Protein 6BE0 (pdb70)

Secondary structure (DSSP, 8-state):
---HHHHHHHHHHHHHHHHSSGGGG---HHHHHHHHHHHHHHHHHH-TT--EEEESSHHHHHHHHHHHHHTT--EEEEEEE--SSS--EEEEEEEEETTEEEEEEEESS--TTTHHHHHHHHHHHHHHT--TTEEEEEEE-----SSS-HHHHHHHHHHHHHHTTGGGHHHHHHHHTT-SSTTSSSB-HHHHTTTS-GGGGTT-S-HHHHHHHHHH-GGGGG-B-STT--BHHHHHHTTEEESSS-EEE-HHHHHHHHHHHHHH--

Structure (mmCIF, N/CA/C/O backbone):
data_6BE0
#
_entry.id   6BE0
#
_cell.length_a   62.931
_cell.length_b   62.931
_cell.length_c   187.566
_cell.angle_alpha   90.00
_cell.angle_beta   90.00
_cell.angle_gamma   120.00
#
_symmetry.space_group_name_H-M   'P 31 2 1'
#
loop_
_entity.id
_entity.type
_entity.pdbx_description
1 polymer AvrA
2 non-polymer 'INOSITOL HEXAKISPHOSPHATE'
3 non-polymer 'COENZYME A'
4 water water
#
loop_
_atom_site.group_PDB
_atom_site.id
_atom_site.type_symbol
_atom_site.label_atom_id
_atom_site.label_alt_id
_atom_site.label_comp_id
_atom_site.label_asym_id
_atom_site.label_entity_id
_atom_site.label_seq_id
_atom_site.pdbx_PDB_ins_code
_atom_site.Cartn_x
_atom_site.Cartn_y
_atom_site.Cartn_z
_atom_site.occupancy
_atom_site.B_iso_or_equiv
_atom_site.auth_seq_id
_atom_site.auth_comp_id
_atom_site.auth_asym_id
_atom_site.auth_atom_id
_atom_site.pdbx_PDB_model_num
ATOM 1 N N . GLU A 1 37 ? -4.967 8.060 -15.544 1.00 73.86 22 GLU A N 1
ATOM 2 C CA . GLU A 1 37 ? -4.567 6.792 -16.139 1.00 64.92 22 GLU A CA 1
ATOM 3 C C . GLU A 1 37 ? -5.730 6.176 -16.916 1.00 61.58 22 GLU A C 1
ATOM 4 O O . GLU A 1 37 ? -5.926 4.960 -16.896 1.00 68.08 22 GLU A O 1
ATOM 16 N N . LEU A 1 38 ? -6.502 7.017 -17.600 1.00 49.57 23 LEU A N 1
ATOM 17 C CA . LEU A 1 38 ? -7.632 6.533 -18.387 1.00 55.87 23 LEU A CA 1
ATOM 18 C C . LEU A 1 38 ? -7.151 5.612 -19.499 1.00 54.25 23 LEU A C 1
ATOM 19 O O . LEU A 1 38 ? -6.450 6.044 -20.414 1.00 59.46 23 LEU A O 1
ATOM 35 N N . ASN A 1 39 ? -7.530 4.340 -19.415 1.00 39.04 24 ASN A N 1
ATOM 36 C CA . ASN A 1 39 ? -7.196 3.378 -20.458 1.00 51.08 24 ASN A CA 1
ATOM 37 C C . ASN A 1 39 ? -8.165 3.526 -21.627 1.00 55.12 24 ASN A C 1
ATOM 38 O O . ASN A 1 39 ? -9.240 2.924 -21.640 1.00 42.79 24 ASN A O 1
ATOM 49 N N . THR A 1 40 ? -7.771 4.338 -22.603 1.00 55.71 25 THR A N 1
ATOM 50 C CA . THR A 1 40 ? -8.637 4.682 -23.726 1.00 54.43 25 THR A CA 1
ATOM 51 C C . THR A 1 40 ? -8.979 3.461 -24.573 1.00 58.65 25 THR A C 1
ATOM 52 O O . THR A 1 40 ? -10.103 3.331 -25.061 1.00 54.69 25 THR A O 1
ATOM 63 N N . GLU A 1 41 ? -8.003 2.576 -24.750 1.00 64.19 26 GLU A N 1
ATOM 64 C CA . GLU A 1 41 ? -8.212 1.349 -25.508 1.00 65.09 26 GLU A CA 1
ATOM 65 C C . GLU A 1 41 ? -9.352 0.534 -24.909 1.00 67.59 26 GLU A C 1
ATOM 66 O O . GLU A 1 41 ? -10.268 0.116 -25.617 1.00 62.97 26 GLU A O 1
ATOM 78 N N . ALA A 1 42 ? -9.290 0.323 -23.599 1.00 62.53 27 ALA A N 1
ATOM 79 C CA . ALA A 1 42 ? -10.297 -0.462 -22.897 1.00 39.75 27 ALA A CA 1
ATOM 80 C C . ALA A 1 42 ? -11.665 0.214 -22.943 1.00 46.13 27 ALA A C 1
ATOM 81 O O . ALA A 1 42 ? -12.686 -0.451 -23.121 1.00 42.39 27 ALA A O 1
ATOM 88 N N . LEU A 1 43 ? -11.685 1.533 -22.782 1.00 36.51 28 LEU A N 1
ATOM 89 C CA . LEU A 1 43 ? -12.940 2.277 -22.790 1.00 34.19 28 LEU A CA 1
ATOM 90 C C . LEU A 1 43 ? -13.614 2.197 -24.153 1.00 36.51 28 LEU A C 1
ATOM 91 O O . LEU A 1 43 ? -14.837 2.126 -24.245 1.00 46.21 28 LEU A O 1
ATOM 107 N N . THR A 1 44 ? -12.811 2.212 -25.212 1.00 39.07 29 THR A N 1
ATOM 108 C CA . THR A 1 44 ? -13.346 2.161 -26.568 1.00 41.54 29 THR A CA 1
ATOM 109 C C . THR A 1 44 ? -14.059 0.834 -26.804 1.00 41.05 29 THR A C 1
ATOM 110 O O . THR A 1 44 ? -15.146 0.797 -27.385 1.00 40.27 29 THR A O 1
ATOM 121 N N . ARG A 1 45 ? -13.440 -0.252 -26.351 1.00 35.88 30 ARG A N 1
ATOM 122 C CA . ARG A 1 45 ? -14.054 -1.572 -26.439 1.00 36.86 30 ARG A CA 1
ATOM 123 C C . ARG A 1 45 ? -15.362 -1.603 -25.653 1.00 34.90 30 ARG A C 1
ATOM 124 O O . ARG A 1 45 ? -16.348 -2.195 -26.092 1.00 38.66 30 ARG A O 1
ATOM 145 N N . ILE A 1 46 ? -15.363 -0.952 -24.492 1.00 33.52 31 ILE A N 1
ATOM 146 C CA . ILE A 1 46 ? -16.543 -0.903 -23.633 1.00 35.55 31 ILE A CA 1
ATOM 147 C C . ILE A 1 46 ? -17.712 -0.218 -24.339 1.00 30.23 31 ILE A C 1
ATOM 148 O O . ILE A 1 46 ? -18.835 -0.724 -24.325 1.00 30.79 31 ILE A O 1
ATOM 164 N N . VAL A 1 47 ? -17.445 0.931 -24.953 1.00 31.68 32 VAL A N 1
ATOM 165 C CA . VAL A 1 47 ? -18.484 1.691 -25.643 1.00 37.19 32 VAL A CA 1
ATOM 166 C C . VAL A 1 47 ? -19.191 0.830 -26.687 1.00 34.24 32 VAL A C 1
ATOM 167 O O . VAL A 1 47 ? -20.415 0.878 -26.814 1.00 30.87 32 VAL A O 1
ATOM 180 N N . GLU A 1 48 ? -18.419 0.042 -27.428 1.00 37.71 33 GLU A N 1
ATOM 181 C CA . GLU A 1 48 ? -18.986 -0.815 -28.462 1.00 39.55 33 GLU A CA 1
ATOM 182 C C . GLU A 1 48 ? -19.903 -1.867 -27.846 1.00 34.05 33 GLU A C 1
ATOM 183 O O . GLU A 1 48 ? -20.967 -2.164 -28.392 1.00 39.15 33 GLU A O 1
ATOM 195 N N . ARG A 1 49 ? -19.494 -2.428 -26.712 1.00 47.40 34 ARG A N 1
ATOM 196 C CA . ARG A 1 49 ? -20.307 -3.428 -26.027 1.00 44.46 34 ARG A CA 1
ATOM 197 C C . ARG A 1 49 ? -21.632 -2.829 -25.568 1.00 42.13 34 ARG A C 1
ATOM 198 O O . ARG A 1 49 ? -22.674 -3.473 -25.671 1.00 42.81 34 ARG A O 1
ATOM 219 N N . LEU A 1 50 ? -21.589 -1.598 -25.067 1.00 31.95 35 LEU A N 1
ATOM 220 C CA . LEU A 1 50 ? -22.795 -0.919 -24.597 1.00 32.30 35 LEU A CA 1
ATOM 221 C C . LEU A 1 50 ? -23.810 -0.756 -25.721 1.00 30.67 35 LEU A C 1
ATOM 222 O O . LEU A 1 50 ? -24.999 -1.011 -25.538 1.00 33.37 35 LEU A O 1
ATOM 238 N N . GLU A 1 51 ? -23.333 -0.326 -26.883 1.00 43.07 36 GLU A N 1
ATOM 239 C CA . GLU A 1 51 ? -24.200 -0.126 -28.036 1.00 43.40 36 GLU A CA 1
ATOM 240 C C . GLU A 1 51 ? -24.728 -1.460 -28.548 1.00 44.58 36 GLU A C 1
ATOM 241 O O . GLU A 1 51 ? -25.902 -1.582 -28.892 1.00 44.52 36 GLU A O 1
ATOM 253 N N . SER A 1 52 ? -23.852 -2.458 -28.590 1.00 43.60 37 SER A N 1
ATOM 254 C CA . SER A 1 52 ? -24.232 -3.800 -29.017 1.00 47.17 37 SER A CA 1
ATOM 255 C C . SER A 1 52 ? -25.308 -4.381 -28.106 1.00 47.88 37 SER A C 1
ATOM 256 O O . SER A 1 52 ? -26.284 -4.970 -28.575 1.00 45.88 37 SER A O 1
ATOM 264 N N . GLU A 1 53 ? -25.120 -4.206 -26.803 1.00 48.37 38 GLU A N 1
ATOM 265 C CA . GLU A 1 53 ? -26.031 -4.757 -25.808 1.00 47.41 38 GLU A CA 1
ATOM 266 C C . GLU A 1 53 ? -27.415 -4.113 -25.882 1.00 46.05 38 GLU A C 1
ATOM 267 O O . GLU A 1 53 ? -28.409 -4.716 -25.477 1.00 48.11 38 GLU A O 1
ATOM 279 N N . ILE A 1 54 ? -27.474 -2.892 -26.402 1.00 42.22 39 ILE A N 1
ATOM 280 C CA . ILE A 1 54 ? -28.749 -2.217 -26.622 1.00 43.24 39 ILE A CA 1
ATOM 281 C C . ILE A 1 54 ? -29.480 -2.840 -27.808 1.00 45.00 39 ILE A C 1
ATOM 282 O O . ILE A 1 54 ? -30.694 -3.032 -27.768 1.00 47.27 39 ILE A O 1
ATOM 298 N N . ILE A 1 55 ? -28.733 -3.163 -28.859 1.00 46.18 40 ILE A N 1
ATOM 299 C CA . ILE A 1 55 ? -29.324 -3.666 -30.095 1.00 48.40 40 ILE A CA 1
ATOM 300 C C . ILE A 1 55 ? -29.848 -5.094 -29.944 1.00 50.51 40 ILE A C 1
ATOM 301 O O . ILE A 1 55 ? -30.907 -5.422 -30.484 1.00 50.49 40 ILE A O 1
ATOM 317 N N . ASP A 1 56 ? -29.116 -5.940 -29.222 1.00 50.16 41 ASP A N 1
ATOM 318 C CA . ASP A 1 56 ? -29.528 -7.334 -29.051 1.00 52.31 41 ASP A CA 1
ATOM 319 C C . ASP A 1 56 ? -30.470 -7.506 -27.856 1.00 52.68 41 ASP A C 1
ATOM 320 O O . ASP A 1 56 ? -31.026 -8.584 -27.644 1.00 54.38 41 ASP A O 1
ATOM 329 N N . GLY A 1 57 ? -30.640 -6.441 -27.076 1.00 48.73 42 GLY A N 1
ATOM 330 C CA . GLY A 1 57 ? -31.604 -6.433 -25.988 1.00 49.19 42 GLY A CA 1
ATOM 331 C C . GLY A 1 57 ? -31.100 -7.010 -24.677 1.00 49.50 42 GLY A C 1
ATOM 332 O O . GLY A 1 57 ? -31.860 -7.111 -23.713 1.00 50.21 42 GLY A O 1
ATOM 336 N N . SER A 1 58 ? -29.826 -7.385 -24.629 1.00 48.24 43 SER A N 1
ATOM 337 C CA . SER A 1 58 ? -29.253 -7.982 -23.424 1.00 47.23 43 SER A CA 1
ATOM 338 C C . SER A 1 58 ? -28.930 -6.934 -22.362 1.00 45.80 43 SER A C 1
ATOM 339 O O . SER A 1 58 ? -28.547 -7.276 -21.242 1.00 48.37 43 SER A O 1
ATOM 347 N N . TRP A 1 59 ? -29.081 -5.661 -22.716 1.00 42.00 44 TRP A N 1
ATOM 348 C CA . TRP A 1 59 ? -28.765 -4.566 -21.802 1.00 39.95 44 TRP A CA 1
ATOM 349 C C . TRP A 1 59 ? -29.564 -4.646 -20.508 1.00 42.03 44 TRP A C 1
ATOM 350 O O . TRP A 1 59 ? -29.087 -4.245 -19.446 1.00 40.23 44 TRP A O 1
ATOM 371 N N . ILE A 1 60 ? -30.780 -5.170 -20.604 1.00 51.43 45 ILE A N 1
ATOM 372 C CA . ILE A 1 60 ? -31.714 -5.119 -19.489 1.00 54.07 45 ILE A CA 1
ATOM 373 C C . ILE A 1 60 ? -31.284 -5.987 -18.304 1.00 54.87 45 ILE A C 1
ATOM 374 O O . ILE A 1 60 ? -31.586 -5.652 -17.157 1.00 62.54 45 ILE A O 1
ATOM 390 N N . HIS A 1 61 ? -30.578 -7.085 -18.572 1.00 50.58 46 HIS A N 1
ATOM 391 C CA . HIS A 1 61 ? -30.111 -7.972 -17.503 1.00 51.76 46 HIS A CA 1
ATOM 392 C C . HIS A 1 61 ? -28.585 -7.952 -17.361 1.00 50.23 46 HIS A C 1
ATOM 393 O O . HIS A 1 61 ? -27.983 -8.920 -16.897 1.00 52.13 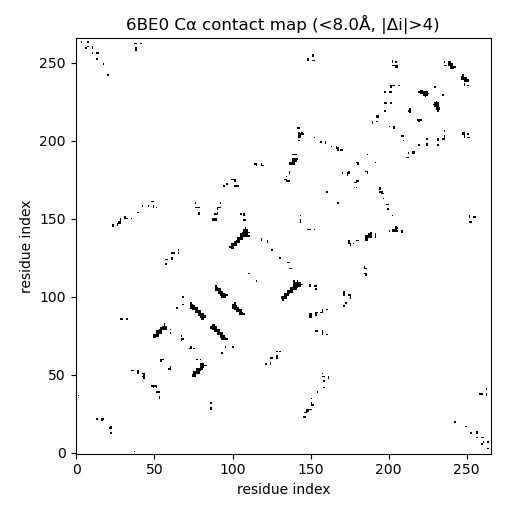46 HIS A O 1
ATOM 407 N N . ILE A 1 62 ? -27.973 -6.839 -17.756 1.00 44.26 47 ILE A N 1
ATOM 408 C CA . ILE A 1 62 ? -26.557 -6.586 -17.492 1.00 42.68 47 ILE A CA 1
ATOM 409 C C . ILE A 1 62 ? -26.426 -5.453 -16.476 1.00 40.93 47 ILE A C 1
ATOM 410 O O . ILE A 1 62 ? -27.164 -4.468 -16.538 1.00 39.75 47 ILE A O 1
ATOM 426 N N . SER A 1 63 ? -25.485 -5.598 -15.546 1.00 43.08 48 SER A N 1
ATOM 427 C CA . SER A 1 63 ? -25.207 -4.560 -14.559 1.00 41.86 48 SER A CA 1
ATOM 428 C C . SER A 1 63 ? -24.011 -3.718 -14.991 1.00 40.56 48 SER A C 1
ATOM 429 O O . SER A 1 63 ? -22.940 -4.252 -15.284 1.00 40.92 48 SER A O 1
ATOM 437 N N . TYR A 1 64 ? -24.205 -2.403 -15.026 1.00 43.21 49 TYR A N 1
ATOM 438 C CA . TYR A 1 64 ? -23.169 -1.466 -15.452 1.00 42.88 49 TYR A CA 1
ATOM 439 C C . TYR A 1 64 ? -22.594 -0.666 -14.284 1.00 40.94 49 TYR A C 1
ATOM 440 O O . TYR A 1 64 ? -21.739 0.197 -14.484 1.00 40.07 49 TYR A O 1
ATOM 458 N N . GLU A 1 65 ? -23.063 -0.956 -13.073 1.00 38.32 50 GLU A N 1
ATOM 459 C CA . GLU A 1 65 ? -22.681 -0.193 -11.885 1.00 37.71 50 GLU A CA 1
ATOM 460 C C . GLU A 1 65 ? -21.172 -0.148 -11.680 1.00 37.54 50 GLU A C 1
ATOM 461 O O . GLU A 1 65 ? -20.602 0.917 -11.449 1.00 36.93 50 GLU A O 1
ATOM 473 N N . GLU A 1 66 ? -20.535 -1.311 -11.758 1.00 38.47 51 GLU A N 1
ATOM 474 C CA . GLU A 1 66 ? -19.103 -1.424 -11.510 1.00 39.58 51 GLU A CA 1
ATOM 475 C C . GLU A 1 66 ? -18.302 -0.555 -12.474 1.00 39.13 51 GLU A C 1
ATOM 476 O O . GLU A 1 66 ? -17.339 0.098 -12.076 1.00 39.65 51 GLU A O 1
ATOM 488 N N . THR A 1 67 ? -18.705 -0.542 -13.740 1.00 35.40 52 THR A N 1
ATOM 489 C CA . THR A 1 67 ? -17.999 0.241 -14.747 1.00 35.43 52 THR A CA 1
ATOM 490 C C . THR A 1 67 ? -18.235 1.732 -14.516 1.00 34.21 52 THR A C 1
ATOM 491 O O . THR A 1 67 ? -17.304 2.532 -14.607 1.00 34.16 52 THR A O 1
ATOM 502 N N . ASP A 1 68 ? -19.477 2.100 -14.213 1.00 32.17 53 ASP A N 1
ATOM 503 C CA . ASP A 1 68 ? -19.799 3.486 -13.884 1.00 31.36 53 ASP A CA 1
ATOM 504 C C . ASP A 1 68 ? -18.925 3.979 -12.737 1.00 32.92 53 ASP A C 1
ATOM 505 O O . ASP A 1 68 ? -18.370 5.074 -12.800 1.00 32.31 53 ASP A O 1
ATOM 514 N N . LEU A 1 69 ? -18.801 3.161 -11.694 1.00 30.04 54 LEU A N 1
ATOM 515 C CA . LEU A 1 69 ? -17.972 3.509 -10.545 1.00 30.91 54 LEU A CA 1
ATOM 516 C C . LEU A 1 69 ? -16.535 3.781 -10.976 1.00 31.57 54 LEU A C 1
ATOM 517 O O . LEU A 1 69 ? -15.937 4.778 -10.573 1.00 32.15 54 LEU A O 1
ATOM 533 N N . GLU A 1 70 ? -15.989 2.891 -11.798 1.00 40.92 55 GLU A N 1
ATOM 534 C CA . GLU A 1 70 ? -14.611 3.019 -12.261 1.00 43.73 55 GLU A CA 1
ATOM 535 C C . GLU A 1 70 ? -14.410 4.276 -13.103 1.00 45.16 55 GLU A C 1
ATOM 536 O O . GLU A 1 70 ? -13.381 4.944 -12.999 1.00 44.40 55 GLU A O 1
ATOM 548 N N . MET A 1 71 ? -15.398 4.594 -13.934 1.00 40.16 56 MET A N 1
ATOM 549 C CA . MET A 1 71 ? -15.303 5.730 -14.844 1.00 36.88 56 MET A CA 1
ATOM 550 C C . MET A 1 71 ? -15.607 7.061 -14.162 1.00 36.12 56 MET A C 1
ATOM 551 O O . MET A 1 71 ? -15.283 8.123 -14.695 1.00 38.12 56 MET A O 1
ATOM 565 N N . MET A 1 72 ? -16.224 7.003 -12.986 1.00 32.99 57 MET A N 1
ATOM 566 C CA . MET A 1 72 ? -16.810 8.194 -12.373 1.00 32.43 57 MET A CA 1
ATOM 567 C C . MET A 1 72 ? -15.810 9.330 -12.130 1.00 32.46 57 MET A C 1
ATOM 568 O O . MET A 1 72 ? -16.133 10.488 -12.387 1.00 32.38 57 MET A O 1
ATOM 582 N N . PRO A 1 73 ? -14.601 9.014 -11.628 1.00 30.96 58 PRO A N 1
ATOM 583 C CA . PRO A 1 73 ? -13.621 10.090 -11.428 1.00 31.16 58 PRO A CA 1
ATOM 584 C C . PRO A 1 73 ? -13.365 10.898 -12.697 1.00 31.54 58 PRO A C 1
ATOM 585 O O . PRO A 1 73 ? -13.263 12.124 -12.638 1.00 31.53 58 PRO A O 1
ATOM 596 N N . PHE A 1 74 ? -13.270 10.209 -13.830 1.00 32.02 59 PHE A N 1
ATOM 597 C CA . PHE A 1 74 ? -13.062 10.869 -15.112 1.00 32.58 59 PHE A CA 1
ATOM 598 C C . PHE A 1 74 ? -14.315 11.620 -15.545 1.00 32.32 59 PHE A C 1
ATOM 599 O O . PHE A 1 74 ? -14.236 12.723 -16.084 1.00 32.62 59 PHE A O 1
ATOM 616 N N . LEU A 1 75 ? -15.472 11.013 -15.308 1.00 32.00 60 LEU A N 1
ATOM 617 C CA . LEU A 1 75 ? -16.744 11.615 -15.688 1.00 32.22 60 LEU A CA 1
ATOM 618 C C . LEU A 1 75 ? -17.009 12.884 -14.886 1.00 31.57 60 LEU A C 1
ATOM 619 O O . LEU A 1 75 ? -17.558 13.857 -15.403 1.00 31.88 60 LEU A O 1
ATOM 635 N N . VAL A 1 76 ? -16.610 12.870 -13.620 1.00 33.43 61 VAL A N 1
ATOM 636 C CA . VAL A 1 76 ? -16.767 14.033 -12.759 1.00 33.80 61 VAL A CA 1
ATOM 637 C C . VAL A 1 76 ? -15.790 15.133 -13.172 1.00 35.22 61 VAL A C 1
ATOM 638 O O . VAL A 1 76 ? -16.157 16.307 -13.233 1.00 35.71 61 VAL A O 1
ATOM 651 N N . ALA A 1 77 ? -14.549 14.748 -13.455 1.00 31.58 62 ALA A N 1
ATOM 652 C CA . ALA A 1 77 ? -13.546 15.693 -13.935 1.00 32.18 62 ALA A CA 1
ATOM 653 C C . ALA A 1 77 ? -14.004 16.336 -15.243 1.00 32.70 62 ALA A C 1
ATOM 654 O O . ALA A 1 77 ? -13.798 17.527 -15.472 1.00 33.13 62 ALA A O 1
ATOM 661 N N . GLN A 1 78 ? -14.629 15.531 -16.093 1.00 33.73 63 GLN A N 1
ATOM 662 C CA . GLN A 1 78 ? -15.157 16.007 -17.365 1.00 34.42 63 GLN A CA 1
ATOM 663 C C . GLN A 1 78 ? -16.266 17.033 -17.154 1.00 34.40 63 GLN A C 1
ATOM 664 O O . GLN A 1 78 ? -16.300 18.072 -17.813 1.00 35.69 63 GLN A O 1
ATOM 678 N N . ALA A 1 79 ? -17.174 16.732 -16.233 1.00 33.71 64 ALA A N 1
ATOM 679 C CA . ALA A 1 79 ? -18.310 17.603 -15.961 1.00 33.83 64 ALA A CA 1
ATOM 680 C C . ALA A 1 79 ? -17.856 18.955 -15.420 1.00 34.03 64 ALA A C 1
ATOM 681 O O . ALA A 1 79 ? -18.420 19.994 -15.765 1.00 34.67 64 ALA A O 1
ATOM 688 N N . ASN A 1 80 ? -16.833 18.937 -14.572 1.00 33.70 65 ASN A N 1
ATOM 689 C CA . ASN A 1 80 ? -16.326 20.161 -13.965 1.00 37.41 65 ASN A CA 1
ATOM 690 C C . ASN A 1 80 ? -15.655 21.070 -14.987 1.00 38.38 65 ASN A C 1
ATOM 691 O O . ASN A 1 80 ? -15.785 22.293 -14.920 1.00 38.03 65 ASN A O 1
ATOM 702 N N . LYS A 1 81 ? -14.933 20.474 -15.930 1.00 45.29 66 LYS A N 1
ATOM 703 C CA . LYS A 1 81 ? -14.288 21.246 -16.985 1.00 45.42 66 LYS A CA 1
ATOM 704 C C . LYS A 1 81 ? -15.351 21.907 -17.855 1.00 44.83 66 LYS A C 1
ATOM 705 O O . LYS A 1 81 ? -15.236 23.079 -18.214 1.00 45.66 66 LYS A O 1
ATOM 724 N N . LYS A 1 82 ? -16.394 21.151 -18.182 1.00 36.35 67 LYS A N 1
ATOM 725 C CA . LYS A 1 82 ? -17.504 21.675 -18.969 1.00 37.16 67 LYS A CA 1
ATOM 726 C C . LYS A 1 82 ? -18.247 22.784 -18.222 1.00 37.34 67 LYS A C 1
ATOM 727 O O . LYS A 1 82 ? -18.642 23.783 -18.824 1.00 38.39 67 LYS A O 1
ATOM 746 N N . TYR A 1 83 ? -18.433 22.604 -16.915 1.00 42.63 68 TYR A N 1
ATOM 747 C CA . TYR A 1 83 ? -19.129 23.590 -16.085 1.00 41.79 68 TYR A CA 1
ATOM 748 C C . TYR A 1 83 ? -18.316 23.965 -14.847 1.00 41.33 68 TYR A C 1
ATOM 749 O O . TYR A 1 83 ? -18.423 23.309 -13.812 1.00 47.25 68 TYR A O 1
ATOM 767 N N . PRO A 1 84 ? -17.496 25.025 -14.953 1.00 41.73 69 PRO A N 1
ATOM 768 C CA . PRO A 1 84 ? -16.633 25.478 -13.854 1.00 42.54 69 PRO A CA 1
ATOM 769 C C . PRO A 1 84 ? -17.371 25.853 -12.564 1.00 40.30 69 PRO A C 1
ATOM 770 O O . PRO A 1 84 ? -16.761 25.806 -11.495 1.00 42.99 69 PRO A O 1
ATOM 781 N N . GLU A 1 85 ? -18.646 26.219 -12.660 1.00 43.13 70 GLU A N 1
ATOM 782 C CA . GLU A 1 85 ? -19.414 26.627 -11.483 1.00 43.37 70 GLU A CA 1
ATOM 783 C C . GLU A 1 85 ? -20.131 25.446 -10.827 1.00 42.63 70 GLU A C 1
ATOM 784 O O . GLU A 1 85 ? -20.767 25.598 -9.783 1.00 43.24 70 GLU A O 1
ATOM 796 N N . LEU A 1 86 ? -20.017 24.274 -11.442 1.00 34.98 71 LEU A N 1
ATOM 797 C CA . LEU A 1 86 ? -20.711 23.077 -10.977 1.00 34.22 71 LEU A CA 1
ATOM 798 C C . LEU A 1 86 ? -20.262 22.646 -9.582 1.00 33.64 71 LEU A C 1
ATOM 799 O O . LEU A 1 86 ? -21.091 22.308 -8.737 1.00 33.54 71 LEU A O 1
ATOM 815 N N . ASN A 1 87 ? -18.951 22.656 -9.353 1.00 37.78 72 ASN A N 1
ATOM 816 C CA . ASN A 1 87 ? -18.375 22.217 -8.084 1.00 33.35 72 ASN A CA 1
ATOM 817 C C . ASN A 1 87 ? -18.843 20.819 -7.691 1.00 34.28 72 ASN A C 1
ATOM 818 O O . ASN A 1 87 ? -19.495 20.638 -6.659 1.00 32.59 72 ASN A O 1
ATOM 829 N N . LEU A 1 88 ? -18.505 19.834 -8.517 1.00 31.81 73 LEU A N 1
ATOM 830 C CA . LEU A 1 88 ? -18.890 18.454 -8.255 1.00 31.19 73 LEU A CA 1
ATOM 831 C C . LEU A 1 88 ? -17.746 17.673 -7.620 1.00 30.90 73 LEU A C 1
ATOM 832 O O . LEU A 1 88 ? -16.601 17.753 -8.067 1.00 31.03 73 LEU A O 1
ATOM 848 N N . LYS A 1 89 ? -18.073 16.927 -6.569 1.00 37.24 74 LYS A N 1
ATOM 849 C CA . LYS A 1 89 ? -17.119 16.056 -5.894 1.00 37.14 74 LYS A CA 1
ATOM 850 C C . LYS A 1 89 ? -17.645 14.627 -5.862 1.00 39.14 74 LYS A C 1
ATOM 851 O O . LYS A 1 89 ? -18.833 14.401 -5.633 1.00 37.02 74 LYS A O 1
ATOM 870 N N . PHE A 1 90 ? -16.759 13.668 -6.102 1.00 32.56 75 PHE A N 1
ATOM 871 C CA . PHE A 1 90 ? -17.107 12.259 -5.985 1.00 32.32 75 PHE A CA 1
ATOM 872 C C . PHE A 1 90 ? -16.590 11.713 -4.663 1.00 32.58 75 PHE A C 1
ATOM 873 O O . PHE A 1 90 ? -15.387 11.734 -4.400 1.00 34.30 75 PHE A O 1
ATOM 890 N N . VAL A 1 91 ? -17.512 11.241 -3.832 1.00 30.00 76 VAL A N 1
ATOM 891 C CA . VAL A 1 91 ? -17.172 10.673 -2.533 1.00 30.40 76 VAL A CA 1
ATOM 892 C C . VAL A 1 91 ? -17.627 9.220 -2.494 1.00 30.29 76 VAL A C 1
ATOM 893 O O . VAL A 1 91 ? -18.617 8.855 -3.127 1.00 29.93 76 VAL A O 1
ATOM 906 N N . MET A 1 92 ? -16.900 8.397 -1.748 1.00 41.45 77 MET A N 1
ATOM 907 C CA . MET A 1 92 ? -17.057 6.953 -1.828 1.00 41.53 77 MET A CA 1
ATOM 908 C C . MET A 1 92 ? -17.680 6.366 -0.566 1.00 41.91 77 MET A C 1
ATOM 909 O O . MET A 1 92 ? -17.674 5.151 -0.368 1.00 42.24 77 MET A O 1
ATOM 923 N N . SER A 1 93 ? -18.222 7.234 0.282 1.00 31.34 78 SER A N 1
ATOM 924 C CA . SER A 1 93 ? -18.950 6.794 1.468 1.00 31.81 78 SER A CA 1
ATOM 925 C C . SER A 1 93 ? -19.730 7.950 2.080 1.00 31.93 78 SER A C 1
ATOM 926 O O . SER A 1 93 ? -19.469 9.116 1.783 1.00 31.79 78 SER A O 1
ATOM 934 N N . VAL A 1 94 ? -20.689 7.609 2.934 1.00 32.32 79 VAL A N 1
ATOM 935 C CA . VAL A 1 94 ? -21.474 8.601 3.659 1.00 32.73 79 VAL A CA 1
ATOM 936 C C . VAL A 1 94 ? -20.577 9.448 4.554 1.00 33.47 79 VAL A C 1
ATOM 937 O O . VAL A 1 94 ? -20.788 10.650 4.701 1.00 33.68 79 VAL A O 1
ATOM 950 N N . HIS A 1 95 ? -19.579 8.811 5.156 1.00 41.05 80 HIS A N 1
ATOM 951 C CA . HIS A 1 95 ? -18.653 9.513 6.032 1.00 42.90 80 HIS A CA 1
ATOM 952 C C . HIS A 1 95 ? -17.841 10.535 5.241 1.00 45.65 80 HIS A C 1
ATOM 953 O O . HIS A 1 95 ? -17.625 11.662 5.690 1.00 42.04 80 HIS A O 1
ATOM 967 N N . GLU A 1 96 ? -17.392 10.130 4.059 1.00 40.60 81 GLU A N 1
ATOM 968 C CA . GLU A 1 96 ? -16.612 11.006 3.201 1.00 39.85 81 GLU A CA 1
ATOM 969 C C . GLU A 1 96 ? -17.486 12.140 2.670 1.00 39.43 81 GLU A C 1
ATOM 970 O O . GLU A 1 96 ? -16.992 13.228 2.377 1.00 40.88 81 GLU A O 1
ATOM 982 N N . LEU A 1 97 ? -18.786 11.882 2.551 1.00 34.46 82 LEU A N 1
ATOM 983 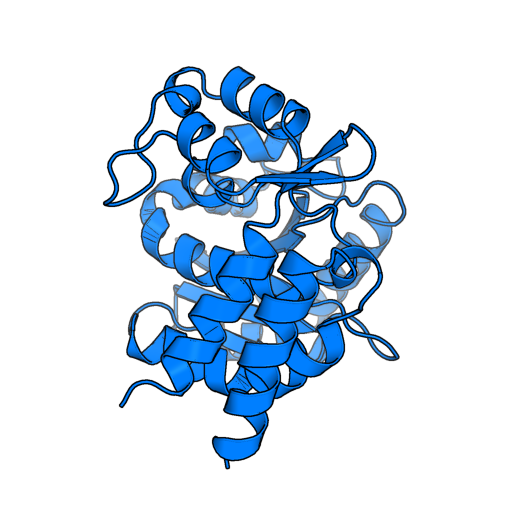C CA . LEU A 1 97 ? -19.733 12.911 2.134 1.00 30.95 82 LEU A CA 1
ATOM 984 C C . LEU A 1 97 ? -19.864 13.996 3.194 1.00 31.26 82 LEU A C 1
ATOM 985 O O . LEU A 1 97 ? -19.673 15.177 2.906 1.00 31.34 82 LEU A O 1
ATOM 1001 N N . VAL A 1 98 ? -20.204 13.593 4.416 1.00 34.05 83 VAL A N 1
ATOM 1002 C CA . VAL A 1 98 ? -20.516 14.556 5.468 1.00 34.43 83 VAL A CA 1
ATOM 1003 C C . VAL A 1 98 ? -19.278 15.344 5.884 1.00 34.85 83 VAL A C 1
ATOM 1004 O O . VAL A 1 98 ? -19.376 16.519 6.236 1.00 35.15 83 VAL A O 1
ATOM 1017 N N . SER A 1 99 ? -18.115 14.702 5.836 1.00 32.27 84 SER A N 1
ATOM 1018 C CA . SER A 1 99 ? -16.865 15.386 6.143 1.00 32.72 84 SER A CA 1
ATOM 1019 C C . SER A 1 99 ? -16.492 16.335 5.005 1.00 32.55 84 SER A C 1
ATOM 1020 O O . SER A 1 99 ? -15.844 17.355 5.230 1.00 32.97 84 SER A O 1
ATOM 1028 N N . SER A 1 100 ? -16.908 15.998 3.786 1.00 30.94 85 SER A N 1
ATOM 1029 C CA . SER A 1 100 ? -16.704 16.879 2.638 1.00 30.84 85 SER A CA 1
ATOM 1030 C C . SER A 1 100 ? -17.687 18.043 2.678 1.00 30.89 85 SER A C 1
ATOM 1031 O O . SER A 1 100 ? -17.365 19.151 2.254 1.00 31.15 85 SER A O 1
ATOM 1039 N N . ILE A 1 101 ? -18.891 17.788 3.182 1.00 30.74 86 ILE A N 1
ATOM 1040 C CA . ILE A 1 101 ? -19.872 18.851 3.367 1.00 30.92 86 ILE A CA 1
ATOM 1041 C C . ILE A 1 101 ? -19.341 19.857 4.387 1.00 31.58 86 ILE A C 1
ATOM 1042 O O . ILE A 1 101 ? -19.506 21.066 4.221 1.00 31.92 86 ILE A O 1
ATOM 1058 N N . LYS A 1 102 ? -18.699 19.353 5.436 1.00 35.74 87 LYS A N 1
ATOM 1059 C CA . LYS A 1 102 ? -18.102 20.216 6.447 1.00 36.48 87 LYS A CA 1
ATOM 1060 C C . LYS A 1 102 ? -16.984 21.057 5.839 1.00 36.74 87 LYS A C 1
ATOM 1061 O O . LYS A 1 102 ? -16.912 22.259 6.076 1.00 37.31 87 LYS A O 1
ATOM 1080 N N . GLU A 1 103 ? -16.117 20.421 5.055 1.00 40.43 88 GLU A N 1
ATOM 1081 C CA . GLU A 1 103 ? -15.012 21.124 4.408 1.00 40.72 88 GLU A CA 1
ATOM 1082 C C . GLU A 1 103 ? -15.521 22.239 3.508 1.00 40.76 88 GLU A C 1
ATOM 1083 O O . GLU A 1 103 ? -15.041 23.370 3.570 1.00 42.02 88 GLU A O 1
ATOM 1095 N N . THR A 1 104 ? -16.497 21.908 2.670 1.00 32.34 89 THR A N 1
ATOM 1096 C CA . THR A 1 104 ? -17.022 22.844 1.684 1.00 32.40 89 THR A CA 1
ATOM 1097 C C . THR A 1 104 ? -17.610 24.081 2.359 1.00 33.00 89 THR A C 1
ATOM 1098 O O . THR A 1 104 ? -17.431 25.203 1.883 1.00 33.49 89 THR A O 1
ATOM 1109 N N . ARG A 1 105 ? -18.307 23.872 3.469 1.00 38.15 90 ARG A N 1
ATOM 1110 C CA . ARG A 1 105 ? -18.858 24.980 4.240 1.00 38.85 90 ARG A CA 1
ATOM 1111 C C . ARG A 1 105 ? -17.737 25.838 4.823 1.00 41.24 90 ARG A C 1
ATOM 1112 O O . ARG A 1 105 ? -17.811 27.066 4.805 1.00 41.58 90 ARG A O 1
ATOM 1133 N N . MET A 1 106 ? -16.704 25.178 5.339 1.00 34.55 91 MET A N 1
ATOM 1134 C CA . MET A 1 106 ? -15.578 25.861 5.967 1.00 35.36 91 MET A CA 1
ATOM 1135 C C . MET A 1 106 ? -14.838 26.767 4.990 1.00 35.68 91 MET A C 1
ATOM 1136 O O . MET A 1 106 ? -14.371 27.842 5.363 1.00 36.56 91 MET A O 1
ATOM 1150 N N . GLU A 1 107 ? -14.734 26.329 3.740 1.00 35.64 92 GLU A N 1
ATOM 1151 C CA . GLU A 1 107 ? -13.965 27.057 2.738 1.00 35.99 92 GLU A CA 1
ATOM 1152 C C . GLU A 1 107 ? -14.732 28.243 2.162 1.00 36.40 92 GLU A C 1
ATOM 1153 O O . GLU A 1 107 ? -14.192 29.007 1.364 1.00 36.86 92 GLU A O 1
ATOM 1165 N N . GLY A 1 108 ? -15.989 28.392 2.566 1.00 35.75 93 GLY A N 1
ATOM 1166 C CA . GLY A 1 108 ? -16.790 29.533 2.160 1.00 36.29 93 GLY A CA 1
ATOM 1167 C C . GLY A 1 108 ? -17.569 29.296 0.882 1.00 35.77 93 GLY A C 1
ATOM 1168 O O . GLY A 1 108 ? -18.243 30.200 0.386 1.00 36.24 93 GLY A O 1
ATOM 1172 N N . VAL A 1 109 ? -17.474 28.084 0.342 1.00 34.90 94 VAL A N 1
ATOM 1173 C CA . VAL A 1 109 ? -18.242 27.716 -0.842 1.00 34.42 94 VAL A CA 1
ATOM 1174 C C . VAL A 1 109 ? -19.726 27.704 -0.492 1.00 34.27 94 VAL A C 1
ATOM 1175 O O . VAL A 1 109 ? -20.110 27.299 0.605 1.00 34.12 94 VAL A O 1
ATOM 1188 N N . GLU A 1 110 ? -20.550 28.149 -1.435 1.00 35.80 95 GLU A N 1
ATOM 1189 C CA . GLU A 1 110 ? -21.971 28.372 -1.188 1.00 35.89 95 GLU A CA 1
ATOM 1190 C C . GLU A 1 110 ? -22.850 27.520 -2.096 1.00 35.25 95 GLU A C 1
ATOM 1191 O O . GLU A 1 110 ? -24.072 27.493 -1.948 1.00 35.25 95 GLU A O 1
ATOM 1203 N N . SER A 1 111 ? -22.218 26.826 -3.034 1.00 33.42 96 SER A N 1
ATOM 1204 C CA . SER A 1 111 ? -22.930 26.010 -4.003 1.00 32.91 96 SER A CA 1
ATOM 1205 C C . SER A 1 111 ? -22.044 24.860 -4.466 1.00 32.32 96 SER A C 1
ATOM 1206 O O . SER A 1 111 ? -20.990 25.082 -5.065 1.00 32.55 96 SER A O 1
ATOM 1214 N N . ALA A 1 112 ? -22.470 23.634 -4.183 1.00 31.65 97 ALA A N 1
ATOM 1215 C CA . ALA A 1 112 ? -21.694 22.459 -4.553 1.00 31.16 97 ALA A CA 1
ATOM 1216 C C . ALA A 1 112 ? -22.577 21.222 -4.666 1.00 30.58 97 ALA A C 1
ATOM 1217 O O . ALA A 1 112 ? -23.701 21.197 -4.160 1.00 30.51 97 ALA A O 1
ATOM 1224 N N . ARG A 1 113 ? -22.063 20.204 -5.349 1.00 31.59 98 ARG A N 1
ATOM 1225 C CA . ARG A 1 113 ? -22.770 18.938 -5.503 1.00 31.12 98 ARG A CA 1
ATOM 1226 C C . ARG A 1 113 ? -21.849 17.770 -5.196 1.00 30.84 98 ARG A C 1
ATOM 1227 O O . ARG A 1 113 ? -20.629 17.881 -5.307 1.00 31.01 98 ARG A O 1
ATOM 1248 N N . PHE A 1 114 ? -22.447 16.650 -4.810 1.00 29.34 99 PHE A N 1
ATOM 1249 C CA . PHE A 1 114 ? -21.691 15.462 -4.446 1.00 29.17 99 PHE A CA 1
ATOM 1250 C C . PHE A 1 114 ? -22.305 14.211 -5.044 1.00 28.93 99 PHE A C 1
ATOM 1251 O O . PHE A 1 114 ? -23.488 13.954 -4.848 1.00 28.80 99 PHE A O 1
ATOM 1268 N N . LEU A 1 115 ? -21.503 13.442 -5.775 1.00 28.81 100 LEU A N 1
ATOM 1269 C CA . LEU A 1 115 ? -21.866 12.071 -6.109 1.00 28.69 100 LEU A CA 1
ATOM 1270 C C . LEU A 1 115 ? -21.336 11.175 -5.005 1.00 28.69 100 LEU A C 1
ATOM 1271 O O . LEU A 1 115 ? -20.125 11.096 -4.791 1.00 28.88 100 LEU A O 1
ATOM 1287 N N . VAL A 1 116 ? -22.246 10.508 -4.304 1.00 28.57 101 VAL A N 1
ATOM 1288 C CA . VAL A 1 116 ? -21.882 9.698 -3.149 1.00 28.68 101 VAL A CA 1
ATOM 1289 C C . VAL A 1 116 ? -22.289 8.242 -3.336 1.00 28.74 101 VAL A C 1
ATOM 1290 O O . VAL A 1 116 ? -23.449 7.938 -3.607 1.00 28.64 101 VAL A O 1
ATOM 1303 N N . ASN A 1 117 ? -21.316 7.347 -3.198 1.00 29.00 102 ASN A N 1
ATOM 1304 C CA . ASN A 1 117 ? -21.599 5.922 -3.122 1.00 29.22 102 ASN A CA 1
ATOM 1305 C C . ASN A 1 117 ? -21.994 5.569 -1.696 1.00 29.36 102 ASN A C 1
ATOM 1306 O O . ASN A 1 117 ? -21.149 5.517 -0.803 1.00 29.61 102 ASN A O 1
ATOM 1317 N N . MET A 1 118 ? -23.284 5.332 -1.487 1.00 49.61 103 MET A N 1
ATOM 1318 C CA . MET A 1 118 ? -23.815 5.124 -0.147 1.00 50.05 103 MET A CA 1
ATOM 1319 C C . MET A 1 118 ? -23.626 3.681 0.300 1.00 49.20 103 MET A C 1
ATOM 1320 O O . MET A 1 118 ? -23.594 3.393 1.495 1.00 59.11 103 MET A O 1
ATOM 1334 N N . GLY A 1 119 ? -23.497 2.777 -0.663 1.00 42.13 104 GLY A N 1
ATOM 1335 C CA . GLY A 1 119 ? -23.335 1.366 -0.365 1.00 50.90 104 GLY A CA 1
ATOM 1336 C C . GLY A 1 119 ? -21.950 1.028 0.150 1.00 47.19 104 GLY A C 1
ATOM 1337 O O . GLY A 1 119 ? -20.992 1.765 -0.086 1.00 52.80 104 GLY A O 1
ATOM 1341 N N . SER A 1 120 ? -21.850 -0.092 0.861 1.00 58.02 105 SER A N 1
ATOM 1342 C CA . SER A 1 120 ? -20.567 -0.618 1.315 1.00 55.35 105 SER A CA 1
ATOM 1343 C C . SER A 1 120 ? -20.141 -1.791 0.436 1.00 55.14 105 SER A C 1
ATOM 1344 O O . SER A 1 120 ? -19.267 -1.653 -0.418 1.00 60.81 105 SER A O 1
ATOM 1352 N N . SER A 1 121 ? -20.779 -2.939 0.637 1.00 48.66 106 SER A N 1
ATOM 1353 C CA . SER A 1 121 ? -20.495 -4.129 -0.160 1.00 55.85 106 SER A CA 1
ATOM 1354 C C . SER A 1 121 ? -21.204 -4.087 -1.512 1.00 61.45 106 SER A C 1
ATOM 1355 O O . SER A 1 121 ? -21.334 -5.112 -2.182 1.00 50.16 106 SER A O 1
ATOM 1363 N N . GLY A 1 122 ? -21.667 -2.904 -1.905 1.00 54.12 107 GLY A N 1
ATOM 1364 C CA . GLY A 1 122 ? -22.327 -2.727 -3.183 1.00 43.80 107 GLY A CA 1
ATOM 1365 C C . GLY A 1 122 ? -22.206 -1.291 -3.647 1.00 41.96 107 GLY A C 1
ATOM 1366 O O . GLY A 1 122 ? -21.554 -0.476 -2.993 1.00 44.48 107 GLY A O 1
ATOM 1370 N N . ILE A 1 123 ? -22.835 -0.986 -4.777 1.00 31.31 108 ILE A N 1
ATOM 1371 C CA . ILE A 1 123 ? -22.787 0.352 -5.353 1.00 30.72 108 ILE A CA 1
ATOM 1372 C C . ILE A 1 123 ? -24.174 0.979 -5.395 1.00 30.29 108 ILE A C 1
ATOM 1373 O O . ILE A 1 123 ? -25.088 0.447 -6.023 1.00 30.42 108 ILE A O 1
ATOM 1389 N N . HIS A 1 124 ? -24.320 2.111 -4.716 1.00 30.27 109 HIS A N 1
ATOM 1390 C CA . HIS A 1 124 ? -25.519 2.928 -4.830 1.00 29.91 109 HIS A CA 1
ATOM 1391 C C . HIS A 1 124 ? -25.115 4.397 -4.846 1.00 29.53 109 HIS A C 1
ATOM 1392 O O . HIS A 1 124 ? -24.896 5.010 -3.800 1.00 29.42 109 HIS A O 1
ATOM 1406 N N . ILE A 1 125 ? -25.013 4.947 -6.050 1.00 31.19 110 ILE A N 1
ATOM 1407 C CA . ILE A 1 125 ? -24.565 6.318 -6.236 1.00 30.96 110 ILE A CA 1
ATOM 1408 C C . ILE A 1 125 ? -25.752 7.272 -6.298 1.00 30.76 110 ILE A C 1
ATOM 1409 O O . ILE A 1 125 ? -26.602 7.160 -7.182 1.00 30.81 110 ILE A O 1
ATOM 1425 N N . SER A 1 126 ? -25.803 8.200 -5.346 1.00 28.78 111 SER A N 1
ATOM 1426 C CA . SER A 1 126 ? -26.817 9.251 -5.326 1.00 28.69 111 SER A CA 1
ATOM 1427 C C . SER A 1 126 ? -26.158 10.607 -5.547 1.00 28.67 111 SER A C 1
ATOM 1428 O O . SER A 1 126 ? -24.932 10.703 -5.610 1.00 28.70 111 SER A O 1
ATOM 1436 N N . VAL A 1 127 ? -26.975 11.649 -5.665 1.00 28.38 112 VAL A N 1
ATOM 1437 C CA . VAL A 1 127 ? -26.466 13.008 -5.805 1.00 28.48 112 VAL A CA 1
ATOM 1438 C C . VAL A 1 127 ? -27.012 13.895 -4.690 1.00 28.56 112 VAL A C 1
ATOM 1439 O O . VAL A 1 127 ? -28.189 13.817 -4.339 1.00 28.61 112 VAL A O 1
ATOM 1452 N N . VAL A 1 128 ? -26.137 14.727 -4.133 1.00 28.67 113 VAL A N 1
ATOM 1453 C CA . VAL A 1 128 ? -26.503 15.660 -3.074 1.00 28.86 113 VAL A CA 1
ATOM 1454 C C . VAL A 1 128 ? -26.297 17.088 -3.556 1.00 29.16 113 VAL A C 1
ATOM 1455 O O . VAL A 1 128 ? -25.257 17.399 -4.131 1.00 29.23 113 VAL A O 1
ATOM 1468 N N . ASP A 1 129 ? -27.283 17.950 -3.325 1.00 29.45 114 ASP A N 1
ATOM 1469 C CA . ASP A 1 129 ? -27.137 19.368 -3.633 1.00 29.88 114 ASP A CA 1
ATOM 1470 C C . ASP A 1 129 ? -26.869 20.154 -2.356 1.00 30.19 114 ASP A C 1
ATOM 1471 O O . ASP A 1 129 ? -27.577 20.002 -1.359 1.00 30.26 114 ASP A O 1
ATOM 1480 N N . PHE A 1 130 ? -25.840 20.993 -2.409 1.00 30.46 115 PHE A N 1
ATOM 1481 C CA . PHE A 1 130 ? -25.379 21.766 -1.260 1.00 30.85 115 PHE A CA 1
ATOM 1482 C C . PHE A 1 130 ? -25.525 23.258 -1.550 1.00 31.52 115 PHE A C 1
ATOM 1483 O O . PHE A 1 130 ? -25.060 23.748 -2.577 1.00 31.68 115 PHE A O 1
ATOM 1500 N N . ARG A 1 131 ? -26.177 23.973 -0.639 1.00 34.84 116 ARG A N 1
ATOM 1501 C CA . ARG A 1 131 ? -26.481 25.387 -0.840 1.00 37.99 116 ARG A CA 1
ATOM 1502 C C . ARG A 1 131 ? -26.537 26.126 0.494 1.00 38.52 116 ARG A C 1
ATOM 1503 O O . ARG A 1 131 ? -27.344 25.782 1.359 1.00 36.26 116 ARG A O 1
ATOM 1524 N N . VAL A 1 132 ? -25.682 27.133 0.669 1.00 44.66 117 VAL A N 1
ATOM 1525 C CA . VAL A 1 132 ? -25.789 28.001 1.839 1.00 46.19 117 VAL A CA 1
ATOM 1526 C C . VAL A 1 132 ? -26.634 29.197 1.426 1.00 46.69 117 VAL A C 1
ATOM 1527 O O . VAL A 1 132 ? -26.449 29.775 0.354 1.00 46.47 117 VAL A O 1
ATOM 1540 N N . MET A 1 133 ? -27.579 29.543 2.287 1.00 54.91 118 MET A N 1
ATOM 1541 C CA . MET A 1 133 ? -28.590 30.536 1.978 1.00 54.28 118 MET A CA 1
ATOM 1542 C C . MET A 1 133 ? -28.844 31.324 3.250 1.00 56.61 118 MET A C 1
ATOM 1543 O O . MET A 1 133 ? -29.118 30.737 4.296 1.00 56.76 118 MET A O 1
ATOM 1557 N N . ASP A 1 134 ? -28.740 32.647 3.163 1.00 70.05 119 ASP A N 1
ATOM 1558 C CA . ASP A 1 134 ? -28.695 33.489 4.351 1.00 71.12 119 ASP A CA 1
ATOM 1559 C C . ASP A 1 134 ? -27.477 33.052 5.170 1.00 70.70 119 ASP A C 1
ATOM 1560 O O . ASP A 1 134 ? -26.346 33.177 4.700 1.00 70.33 119 ASP A O 1
ATOM 1569 N N . GLY A 1 135 ? -27.695 32.529 6.373 1.00 52.60 120 GLY A N 1
ATOM 1570 C CA . GLY A 1 135 ? -26.609 31.999 7.182 1.00 52.48 120 GLY A CA 1
ATOM 1571 C C . GLY A 1 135 ? -26.642 30.485 7.283 1.00 57.31 120 GLY A C 1
ATOM 1572 O O . GLY A 1 135 ? -25.695 29.862 7.764 1.00 56.81 120 GLY A O 1
ATOM 1576 N N . LYS A 1 136 ? -27.732 29.892 6.806 1.00 51.46 121 LYS A N 1
ATOM 1577 C CA . LYS A 1 136 ? -28.025 28.489 7.065 1.00 48.25 121 LYS A CA 1
ATOM 1578 C C . LYS A 1 136 ? -27.613 27.586 5.901 1.00 46.80 121 LYS A C 1
ATOM 1579 O O . LYS A 1 136 ? -27.612 28.007 4.744 1.00 49.19 121 LYS A O 1
ATOM 1598 N N . THR A 1 137 ? -27.261 26.344 6.226 1.00 46.99 122 THR A N 1
ATOM 1599 C CA . THR A 1 137 ? -26.767 25.380 5.246 1.00 41.47 122 THR A CA 1
ATOM 1600 C C . THR A 1 137 ? -27.851 24.374 4.866 1.00 41.93 122 THR A C 1
ATOM 1601 O O . THR A 1 137 ? -28.457 23.744 5.735 1.00 41.76 122 THR A O 1
ATOM 1612 N N . SER A 1 138 ? -28.080 24.227 3.563 1.00 33.75 123 SER A N 1
ATOM 1613 C CA . SER A 1 138 ? -29.068 23.284 3.046 1.00 33.23 123 SER A CA 1
ATOM 1614 C C . SER A 1 138 ? -28.391 22.116 2.337 1.00 32.39 123 SER A C 1
ATOM 1615 O O . SER A 1 138 ? -27.542 22.308 1.467 1.00 32.19 123 SER A O 1
ATOM 1623 N N . VAL A 1 139 ? -28.780 20.906 2.721 1.00 31.45 124 VAL A N 1
ATOM 1624 C CA . VAL A 1 139 ? -28.252 19.688 2.121 1.00 30.78 124 VAL A CA 1
ATOM 1625 C C . VAL A 1 139 ? -29.413 18.798 1.702 1.00 30.52 124 VAL A C 1
ATOM 1626 O O . VAL A 1 139 ? -30.190 18.355 2.544 1.00 30.69 124 VAL A O 1
ATOM 1639 N N . ILE A 1 140 ? -29.531 18.541 0.403 1.00 33.31 125 ILE A N 1
ATOM 1640 C CA . ILE A 1 140 ? -30.619 17.717 -0.113 1.00 32.22 125 ILE A CA 1
ATOM 1641 C C . ILE A 1 140 ? -30.087 16.521 -0.889 1.00 31.72 125 ILE A C 1
ATOM 1642 O O . ILE A 1 140 ? -29.404 16.676 -1.901 1.00 31.56 125 ILE A O 1
ATOM 1658 N N . LEU A 1 141 ? -30.417 15.329 -0.401 1.00 29.58 126 LEU A N 1
ATOM 1659 C CA . LEU A 1 141 ? -30.036 14.082 -1.049 1.00 29.23 126 LEU A CA 1
ATOM 1660 C C . LEU A 1 141 ? -31.130 13.648 -2.015 1.00 29.22 126 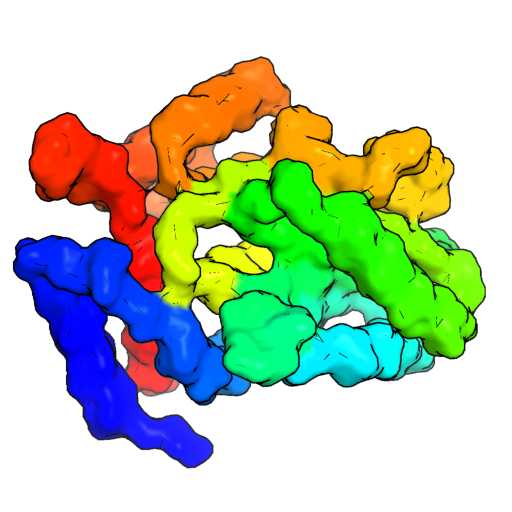LEU A C 1
ATOM 1661 O O . LEU A 1 141 ? -32.273 13.442 -1.611 1.00 29.42 126 LEU A O 1
ATOM 1677 N N . PHE A 1 142 ? -30.779 13.516 -3.290 1.00 28.86 127 PHE A N 1
ATOM 1678 C CA . PHE A 1 142 ? -31.733 13.085 -4.304 1.00 28.92 127 PHE A CA 1
ATOM 1679 C C . PHE A 1 142 ? -31.524 11.619 -4.655 1.00 28.74 127 PHE A C 1
ATOM 1680 O O . PHE A 1 142 ? -30.430 11.214 -5.050 1.00 28.58 127 PHE A O 1
ATOM 1697 N N . GLU A 1 143 ? -32.583 10.832 -4.492 1.00 29.73 128 GLU A N 1
ATOM 1698 C CA . GLU A 1 143 ? -32.586 9.433 -4.893 1.00 29.71 128 GLU A CA 1
ATOM 1699 C C . GLU A 1 143 ? -33.343 9.297 -6.211 1.00 32.61 128 GLU A C 1
ATOM 1700 O O . GLU A 1 143 ? -34.544 9.566 -6.258 1.00 30.12 128 GLU A O 1
ATOM 1712 N N . PRO A 1 144 ? -32.646 8.903 -7.293 1.00 30.32 129 PRO A N 1
ATOM 1713 C CA . PRO A 1 144 ? -33.349 8.773 -8.574 1.00 30.57 129 PRO A CA 1
ATOM 1714 C C . PRO A 1 144 ? -34.456 7.718 -8.551 1.00 30.84 129 PRO A C 1
ATOM 1715 O O . PRO A 1 144 ? -35.460 7.877 -9.244 1.00 31.14 129 PRO A O 1
ATOM 1726 N N . ALA A 1 145 ? -34.269 6.659 -7.768 1.00 32.10 130 ALA A N 1
ATOM 1727 C CA . ALA A 1 145 ? -35.248 5.578 -7.689 1.00 32.34 130 ALA A CA 1
ATOM 1728 C C . ALA A 1 145 ? -36.257 5.835 -6.573 1.00 32.46 130 ALA A C 1
ATOM 1729 O O . ALA A 1 145 ? -36.311 6.930 -6.014 1.00 35.09 130 ALA A O 1
ATOM 1736 N N . ALA A 1 146 ? -37.052 4.817 -6.254 1.00 37.44 131 ALA A N 1
ATOM 1737 C CA . ALA A 1 146 ? -38.075 4.925 -5.219 1.00 38.74 131 ALA A CA 1
ATOM 1738 C C . ALA A 1 146 ? -37.476 4.685 -3.835 1.00 39.99 131 ALA A C 1
ATOM 1739 O O . ALA A 1 146 ? -36.339 4.225 -3.717 1.00 39.71 131 ALA A O 1
ATOM 1746 N N . CYS A 1 147 ? -38.246 4.998 -2.795 1.00 42.79 132 CYS A N 1
ATOM 1747 C CA . CYS A 1 147 ? -37.783 4.860 -1.416 1.00 40.79 132 CYS A CA 1
ATOM 1748 C C . CYS A 1 147 ? -38.853 4.249 -0.513 1.00 43.13 132 CYS A C 1
ATOM 1749 O O . CYS A 1 147 ? -38.790 4.385 0.707 1.00 46.49 132 CYS A O 1
ATOM 1757 N N . SER A 1 148 ? -39.834 3.581 -1.111 1.00 51.82 133 SER A N 1
ATOM 1758 C CA . SER A 1 148 ? -40.961 3.038 -0.356 1.00 50.47 133 SER A CA 1
ATOM 1759 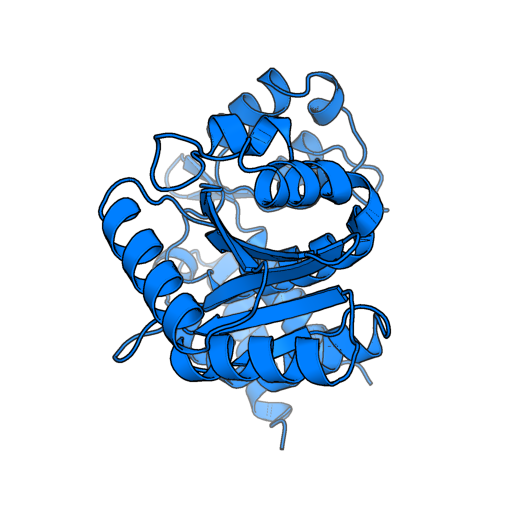C C . SER A 1 148 ? -40.534 2.010 0.691 1.00 50.47 133 SER A C 1
ATOM 1760 O O . SER A 1 148 ? -41.116 1.943 1.773 1.00 54.41 133 SER A O 1
ATOM 1768 N N . ALA A 1 149 ? -39.515 1.217 0.372 1.00 44.01 134 ALA A N 1
ATOM 1769 C CA . ALA A 1 149 ? -39.094 0.122 1.243 1.00 41.57 134 ALA A CA 1
ATOM 1770 C C . ALA A 1 149 ? -38.430 0.624 2.527 1.00 43.16 134 ALA A C 1
ATOM 1771 O O . ALA A 1 149 ? -39.043 0.593 3.596 1.00 44.23 134 ALA A O 1
ATOM 1778 N N . PHE A 1 150 ? -37.184 1.083 2.416 1.00 39.01 135 PHE A N 1
ATOM 1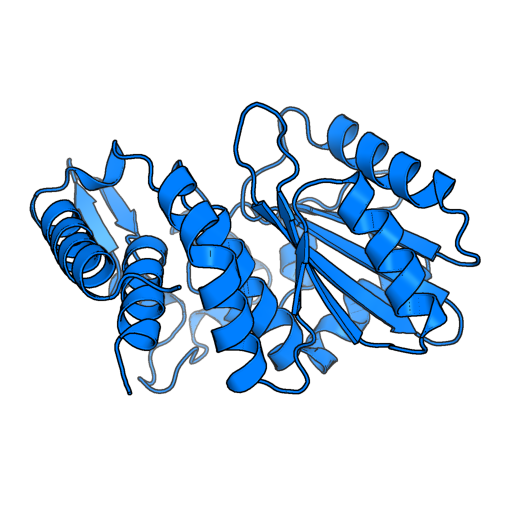779 C CA . PHE A 1 150 ? -36.397 1.488 3.582 1.00 39.90 135 PHE A CA 1
ATOM 1780 C C . PHE A 1 150 ? -36.030 2.971 3.546 1.00 42.85 135 PHE A C 1
ATOM 1781 O O . PHE A 1 150 ? -35.024 3.386 4.126 1.00 39.95 135 PHE A O 1
ATOM 1798 N N . GLY A 1 151 ? -36.848 3.762 2.862 1.00 44.37 136 GLY A N 1
ATOM 1799 C CA . GLY A 1 151 ? -36.609 5.189 2.740 1.00 44.40 136 GLY A CA 1
ATOM 1800 C C . GLY A 1 151 ? -36.419 5.895 4.070 1.00 46.14 136 GLY A C 1
ATOM 1801 O O . GLY A 1 151 ? -35.392 6.540 4.288 1.00 48.95 136 GLY A O 1
ATOM 1805 N N . PRO A 1 152 ? -37.408 5.779 4.971 1.00 47.19 137 PRO A N 1
ATOM 1806 C CA . PRO A 1 152 ? -37.357 6.448 6.276 1.00 46.25 137 PRO A CA 1
ATOM 1807 C C . PRO A 1 152 ? -36.072 6.158 7.047 1.00 44.93 137 PRO A C 1
ATOM 1808 O O . PRO A 1 152 ? -35.441 7.091 7.543 1.00 45.27 137 PRO A O 1
ATOM 1819 N N . ALA A 1 153 ? -35.691 4.887 7.132 1.00 40.40 138 ALA A N 1
ATOM 1820 C CA . ALA A 1 153 ? -34.496 4.488 7.869 1.00 41.12 138 ALA A CA 1
ATOM 1821 C C . ALA A 1 153 ? -33.241 5.132 7.290 1.00 39.96 138 ALA A C 1
ATOM 1822 O O . ALA A 1 153 ? -32.438 5.712 8.021 1.00 40.62 138 ALA A O 1
ATOM 1829 N N . LEU A 1 154 ? -33.079 5.024 5.975 1.00 45.82 139 LEU A N 1
ATOM 1830 C CA . LEU A 1 154 ? -31.900 5.553 5.297 1.00 44.86 139 LEU A CA 1
ATOM 1831 C C . LEU A 1 154 ? -31.798 7.068 5.448 1.00 42.34 139 LEU A C 1
ATOM 1832 O O . LEU A 1 154 ? -30.704 7.614 5.593 1.00 42.51 139 LEU A O 1
ATOM 1848 N N . ALA A 1 155 ? -32.942 7.743 5.409 1.00 38.65 140 ALA A N 1
ATOM 1849 C CA . ALA A 1 155 ? -32.984 9.189 5.580 1.00 38.92 140 ALA A CA 1
ATOM 1850 C C . ALA A 1 155 ? -32.499 9.579 6.972 1.00 39.98 140 ALA A C 1
ATOM 1851 O O . ALA A 1 155 ? -31.725 10.524 7.128 1.00 39.95 140 ALA A O 1
ATOM 1858 N N . LEU A 1 156 ? -32.954 8.844 7.982 1.00 45.08 141 LEU A N 1
ATOM 1859 C CA . LEU A 1 156 ? -32.552 9.103 9.360 1.00 46.62 141 LEU A CA 1
ATOM 1860 C C . LEU A 1 156 ? -31.079 8.767 9.577 1.00 46.47 141 LEU A C 1
ATOM 1861 O O . LEU A 1 156 ? -30.392 9.432 10.353 1.00 47.21 141 LEU A O 1
ATOM 1877 N N . ARG A 1 157 ? -30.596 7.736 8.890 1.00 46.12 142 ARG A N 1
ATOM 1878 C CA . ARG A 1 157 ? -29.201 7.330 9.009 1.00 46.46 142 ARG A CA 1
ATOM 1879 C C . ARG A 1 157 ? -28.284 8.431 8.495 1.00 45.50 142 ARG A C 1
ATOM 1880 O O . ARG A 1 157 ? -27.277 8.763 9.122 1.00 46.22 142 ARG A O 1
ATOM 1901 N N . THR A 1 158 ? -28.644 8.993 7.345 1.00 38.92 143 THR A N 1
ATOM 1902 C CA . THR A 1 158 ? -27.838 10.022 6.705 1.00 38.27 143 THR A CA 1
ATOM 1903 C C . THR A 1 158 ? -27.943 11.340 7.463 1.00 38.59 143 THR A C 1
ATOM 1904 O O . THR A 1 158 ? -26.958 12.064 7.597 1.00 38.62 143 THR A O 1
ATOM 1915 N N . LYS A 1 159 ? -29.139 11.647 7.956 1.00 44.25 144 LYS A N 1
ATOM 1916 C CA . LYS A 1 159 ? -29.354 12.854 8.748 1.00 44.27 144 LYS A CA 1
ATOM 1917 C C . LYS A 1 159 ? -28.476 12.844 9.993 1.00 45.28 144 LYS A C 1
ATOM 1918 O O . LYS A 1 159 ? -27.842 13.845 10.323 1.00 46.70 144 LYS A O 1
ATOM 1937 N N . ALA A 1 160 ? -28.441 11.705 10.677 1.00 41.83 145 ALA A N 1
ATOM 1938 C CA . ALA A 1 160 ? -27.674 11.573 11.911 1.00 43.40 145 ALA A CA 1
ATOM 1939 C C . ALA A 1 160 ? -26.175 11.639 11.640 1.00 42.89 145 ALA A C 1
ATOM 1940 O O . ALA A 1 160 ? -25.417 12.189 12.439 1.00 43.76 145 ALA A O 1
ATOM 1947 N N . ALA A 1 161 ? -25.754 11.072 10.513 1.00 41.77 146 ALA A N 1
ATOM 1948 C CA . ALA A 1 161 ? -24.350 11.100 10.121 1.00 41.66 146 ALA A CA 1
ATOM 1949 C C . ALA A 1 161 ? -23.878 12.538 9.967 1.00 40.95 146 ALA A C 1
ATOM 1950 O O . ALA A 1 161 ? -22.761 12.886 10.353 1.00 41.51 146 ALA A O 1
ATOM 1957 N N . LEU A 1 162 ? -24.748 13.371 9.405 1.00 41.27 147 LEU A N 1
ATOM 1958 C CA . LEU A 1 162 ? -24.434 14.773 9.175 1.00 40.98 147 LEU A CA 1
ATOM 1959 C C . LEU A 1 162 ? -24.464 15.566 10.481 1.00 41.47 147 LEU A C 1
ATOM 1960 O O . LEU A 1 162 ? -23.642 16.458 10.691 1.00 41.64 147 LEU A O 1
ATOM 1976 N N . GLU A 1 163 ? -25.410 15.237 11.355 1.00 52.75 148 GLU A N 1
ATOM 1977 C CA . GLU A 1 163 ? -25.509 15.893 12.655 1.00 54.24 148 GLU A CA 1
ATOM 1978 C C . GLU A 1 163 ? -24.230 15.716 13.472 1.00 55.08 148 GLU A C 1
ATOM 1979 O O . GLU A 1 163 ? -23.849 16.602 14.235 1.00 55.90 148 GLU A O 1
ATOM 1991 N N . ARG A 1 164 ? -23.568 14.575 13.306 1.00 62.53 149 ARG A N 1
ATOM 1992 C CA . ARG A 1 164 ? -22.355 14.283 14.066 1.00 62.99 149 ARG A CA 1
ATOM 1993 C C . ARG A 1 164 ? -21.200 15.212 13.692 1.00 59.39 149 ARG A C 1
ATOM 1994 O O . ARG A 1 164 ? -20.309 15.458 14.505 1.00 61.60 149 ARG A O 1
ATOM 2015 N N . GLU A 1 165 ? -21.212 15.725 12.466 1.00 50.94 150 GLU A N 1
ATOM 2016 C CA . GLU A 1 165 ? -20.199 16.687 12.041 1.00 50.26 150 GLU A CA 1
ATOM 2017 C C . GLU A 1 165 ? -20.430 18.032 12.728 1.00 53.88 150 GLU A C 1
ATOM 2018 O O . GLU A 1 165 ? -19.553 18.899 12.733 1.00 52.66 150 GLU A O 1
ATOM 2030 N N . GLN A 1 166 ? -21.620 18.190 13.304 1.00 57.67 151 GLN A N 1
ATOM 2031 C CA . GLN A 1 166 ? -21.990 19.390 14.051 1.00 56.51 151 GLN A CA 1
ATOM 2032 C C . GLN A 1 166 ? -21.770 20.674 13.255 1.00 56.95 151 GLN A C 1
ATOM 2033 O O . GLN A 1 166 ? -20.884 21.470 13.569 1.00 55.99 151 GLN A O 1
ATOM 2047 N N . LEU A 1 167 ? -22.581 20.857 12.219 1.00 60.53 152 LEU A N 1
ATOM 2048 C CA . LEU A 1 167 ? -22.619 22.107 11.475 1.00 49.36 152 LEU A CA 1
ATOM 2049 C C . LEU A 1 167 ? -23.752 22.973 12.019 1.00 50.07 152 LEU A C 1
ATOM 2050 O O . LEU A 1 167 ? -24.888 22.511 12.111 1.00 52.78 152 LEU A O 1
ATOM 2066 N N . PRO A 1 168 ? -23.456 24.230 12.384 1.00 45.91 153 PRO A N 1
ATOM 2067 C CA . PRO A 1 168 ? -24.543 25.073 12.891 1.00 47.02 153 PRO A CA 1
ATOM 2068 C C . PRO A 1 168 ? -25.553 25.417 11.805 1.00 45.35 153 PRO A C 1
ATOM 2069 O O . PRO A 1 168 ? -25.164 25.578 10.648 1.00 43.76 153 PRO A O 1
ATOM 2080 N N . ASP A 1 169 ? -26.824 25.525 12.182 1.00 48.07 154 ASP A N 1
ATOM 2081 C CA . ASP A 1 169 ? -27.892 25.883 11.254 1.00 46.94 154 ASP A CA 1
ATOM 2082 C C . ASP A 1 169 ? -27.815 25.089 9.950 1.00 44.48 154 ASP A C 1
ATOM 2083 O O . ASP A 1 169 ? -27.898 25.655 8.859 1.00 43.37 154 ASP A O 1
ATOM 2092 N N . CYS A 1 170 ? -27.652 23.775 10.081 1.00 53.48 155 CYS A N 1
ATOM 2093 C CA . CYS A 1 170 ? -27.555 22.876 8.936 1.00 47.43 155 CYS A CA 1
ATOM 2094 C C . CYS A 1 170 ? -28.814 22.020 8.836 1.00 47.30 155 CYS A C 1
ATOM 2095 O O . CYS A 1 170 ? -29.169 21.315 9.782 1.00 48.70 155 CYS A O 1
ATOM 2103 N N . TYR A 1 171 ? -29.483 22.088 7.687 1.00 40.65 156 TYR A N 1
ATOM 2104 C CA . TYR A 1 171 ? -30.754 21.399 7.488 1.00 40.60 156 TYR A CA 1
ATOM 2105 C C . TYR A 1 171 ? -30.661 20.375 6.361 1.00 38.61 156 TYR A C 1
ATOM 2106 O O . TYR A 1 171 ? -30.164 20.676 5.274 1.00 37.52 156 TYR A O 1
ATOM 2124 N N . PHE A 1 172 ? -31.148 19.166 6.635 1.00 35.67 157 PHE A N 1
ATOM 2125 C CA . PHE A 1 172 ? -31.045 18.054 5.698 1.00 34.30 157 PHE A CA 1
ATOM 2126 C C . PHE A 1 172 ? -32.414 17.538 5.262 1.00 34.19 157 PHE A C 1
ATOM 2127 O O . PHE A 1 172 ? -33.367 17.516 6.043 1.00 35.42 157 PHE A O 1
ATOM 2144 N N . ALA A 1 173 ? -32.495 17.119 4.002 1.00 32.91 158 ALA A N 1
ATOM 2145 C CA . ALA A 1 173 ? -33.708 16.530 3.456 1.00 32.85 158 ALA A CA 1
ATOM 2146 C C . ALA A 1 173 ? -33.357 15.503 2.387 1.00 31.68 158 ALA A C 1
ATOM 2147 O O . ALA A 1 173 ? -32.377 15.658 1.663 1.00 30.73 158 ALA A O 1
ATOM 2154 N N . MET A 1 174 ? -34.160 14.449 2.304 1.00 39.14 159 MET A N 1
ATOM 2155 C CA . MET A 1 174 ? -33.984 13.420 1.290 1.00 38.18 159 MET A CA 1
ATOM 2156 C C . MET A 1 174 ? -35.193 13.432 0.365 1.00 38.24 159 MET A C 1
ATOM 2157 O O . MET A 1 174 ? -36.332 13.482 0.827 1.00 39.25 159 MET A O 1
ATOM 2171 N N . VAL A 1 175 ? -34.938 13.402 -0.939 1.00 31.14 160 VAL A N 1
ATOM 2172 C CA . VAL A 1 175 ? -35.996 13.525 -1.935 1.00 31.31 160 VAL A CA 1
ATOM 2173 C C . VAL A 1 175 ? -36.092 12.279 -2.810 1.00 31.12 160 VAL A C 1
ATOM 2174 O O . VAL A 1 175 ? -35.118 11.865 -3.440 1.00 30.38 160 VAL A O 1
ATOM 2187 N N . GLU A 1 176 ? -37.282 11.691 -2.836 1.00 36.82 161 GLU A N 1
ATOM 2188 C CA . GLU A 1 176 ? -37.582 10.569 -3.713 1.00 39.00 161 GLU A CA 1
ATOM 2189 C C . GLU A 1 176 ? -38.026 11.097 -5.070 1.00 37.36 161 GLU A C 1
ATOM 2190 O O . GLU A 1 176 ? -38.890 11.969 -5.143 1.00 38.69 161 GLU A O 1
ATOM 2202 N N . LEU A 1 177 ? -37.433 10.572 -6.138 1.00 30.78 162 LEU A N 1
ATOM 2203 C CA . LEU A 1 177 ? -37.788 10.984 -7.493 1.00 30.93 162 LEU A CA 1
ATOM 2204 C C . LEU A 1 177 ? -38.591 9.905 -8.214 1.00 31.87 162 LEU A C 1
ATOM 2205 O O . LEU A 1 177 ? -39.555 10.209 -8.918 1.00 32.73 162 LEU A O 1
ATOM 2221 N N . ASP A 1 178 ? -38.196 8.649 -8.022 1.00 39.03 163 ASP A N 1
ATOM 2222 C CA . ASP A 1 178 ? -38.822 7.517 -8.702 1.00 36.12 163 ASP A CA 1
ATOM 2223 C C . ASP A 1 178 ? -38.893 7.757 -10.207 1.00 36.88 163 ASP A C 1
ATOM 2224 O O . ASP A 1 178 ? -39.970 7.721 -10.802 1.00 38.94 163 ASP A O 1
ATOM 2233 N N . ILE A 1 179 ? -37.737 8.022 -10.810 1.00 33.80 164 ILE A N 1
ATOM 2234 C CA . ILE A 1 179 ? -37.634 8.172 -12.257 1.00 34.72 164 ILE A CA 1
ATOM 2235 C C . ILE A 1 179 ? -36.692 7.116 -12.825 1.00 34.80 164 ILE A C 1
ATOM 2236 O O . ILE A 1 179 ? -36.694 6.859 -14.028 1.00 35.93 164 ILE A O 1
ATOM 2252 N N . GLN A 1 180 ? -35.886 6.511 -11.956 1.00 32.41 165 GLN A N 1
ATOM 2253 C CA . GLN A 1 180 ? -35.081 5.358 -12.338 1.00 32.46 165 GLN A CA 1
ATOM 2254 C C . GLN A 1 180 ? -35.841 4.082 -12.011 1.00 33.55 165 GLN A C 1
ATOM 2255 O O . GLN A 1 180 ? -36.341 3.915 -10.898 1.00 36.06 165 GLN A O 1
ATOM 2269 N N . ARG A 1 181 ? -35.914 3.186 -12.988 1.00 40.43 166 ARG A N 1
ATOM 2270 C CA . ARG A 1 181 ? -36.555 1.889 -12.809 1.00 42.00 166 ARG A CA 1
ATOM 2271 C C . ARG A 1 181 ? -35.611 0.773 -13.245 1.00 41.90 166 ARG A C 1
ATOM 2272 O O . ARG A 1 181 ? -35.746 -0.367 -12.804 1.00 43.80 166 ARG A O 1
ATOM 2293 N N . SER A 1 182 ? -34.659 1.103 -14.115 1.00 33.74 167 SER A N 1
ATOM 2294 C CA . SER A 1 182 ? -33.650 0.138 -14.535 1.00 33.77 167 SER A CA 1
ATOM 2295 C C . SER A 1 182 ? -32.762 -0.208 -13.345 1.00 33.59 167 SER A C 1
ATOM 2296 O O . SER A 1 182 ? -32.748 0.506 -12.344 1.00 33.12 167 SER A O 1
ATOM 2304 N N . SER A 1 183 ? -32.015 -1.300 -13.463 1.00 42.66 168 SER A N 1
ATOM 2305 C CA . SER A 1 183 ? -31.396 -1.934 -12.303 1.00 46.53 168 SER A CA 1
ATOM 2306 C C . SER A 1 183 ? -30.038 -1.360 -11.890 1.00 43.60 168 SER A C 1
ATOM 2307 O O . SER A 1 183 ? -29.644 -1.488 -10.731 1.00 42.99 168 SER A O 1
ATOM 2315 N N . SER A 1 184 ? -29.330 -0.729 -12.824 1.00 35.75 169 SER A N 1
ATOM 2316 C CA . SER A 1 184 ? -27.920 -0.393 -12.609 1.00 37.38 169 SER A CA 1
ATOM 2317 C C . SER A 1 184 ? -27.514 0.993 -13.118 1.00 34.20 169 SER A C 1
ATOM 2318 O O . SER A 1 184 ? -26.347 1.214 -13.443 1.00 33.90 169 SER A O 1
ATOM 2326 N N . GLU A 1 185 ? -28.462 1.927 -13.163 1.00 31.14 170 GLU A N 1
ATOM 2327 C CA . GLU A 1 185 ? -28.215 3.244 -13.754 1.00 30.84 170 GLU A CA 1
ATOM 2328 C C . GLU A 1 185 ? -28.136 4.370 -12.718 1.00 31.42 170 GLU A C 1
ATOM 2329 O O . GLU A 1 185 ? -28.290 5.543 -13.060 1.00 29.15 170 GLU A O 1
ATOM 2341 N N . CYS A 1 186 ? -27.881 4.022 -11.460 1.00 29.14 171 CYS A N 1
ATOM 2342 C CA . CYS A 1 186 ? -27.848 5.020 -10.395 1.00 28.80 171 CYS A CA 1
ATOM 2343 C C . CYS A 1 186 ? -26.793 6.091 -10.662 1.00 28.18 171 CYS A C 1
ATOM 2344 O O . CYS A 1 186 ? -27.032 7.277 -10.437 1.00 27.66 171 CYS A O 1
ATOM 2352 N N . GLY A 1 187 ? -25.632 5.668 -11.151 1.00 28.51 172 GLY A N 1
ATOM 2353 C CA . GLY A 1 187 ? -24.546 6.587 -11.441 1.00 28.37 172 GLY A CA 1
ATOM 2354 C C . GLY A 1 187 ? -24.870 7.592 -12.533 1.00 27.81 172 GLY A C 1
ATOM 2355 O O . GLY A 1 187 ? -24.578 8.777 -12.398 1.00 27.59 172 GLY A O 1
ATOM 2359 N N . ILE A 1 188 ? -25.478 7.122 -13.617 1.00 30.01 173 ILE A N 1
ATOM 2360 C CA . ILE A 1 188 ? -25.791 7.986 -14.752 1.00 29.85 173 ILE A CA 1
ATOM 2361 C C . ILE A 1 188 ? -26.839 9.027 -14.373 1.00 29.39 173 ILE A C 1
ATOM 2362 O O . ILE A 1 188 ? -26.697 10.205 -14.700 1.00 31.16 173 ILE A O 1
ATOM 2378 N N . PHE A 1 189 ? -27.890 8.586 -13.687 1.00 29.15 174 PHE A N 1
ATOM 2379 C CA . PHE A 1 189 ? -28.940 9.491 -13.235 1.00 30.75 174 PHE A CA 1
ATOM 2380 C C . PHE A 1 189 ? -28.372 10.573 -12.323 1.00 32.42 174 PHE A C 1
ATOM 2381 O O . PHE A 1 189 ? -28.683 11.751 -12.480 1.00 31.80 174 PHE A O 1
ATOM 2398 N N . SER A 1 190 ? -27.529 10.172 -11.377 1.00 26.74 175 SER A N 1
ATOM 2399 C CA . SER A 1 190 ? -26.981 11.111 -10.406 1.00 26.73 175 SER A CA 1
ATOM 2400 C C . SER A 1 190 ? -26.027 12.103 -11.070 1.00 26.80 175 SER A C 1
ATOM 2401 O O . SER A 1 190 ? -25.998 13.285 -10.719 1.00 26.89 175 SER A O 1
ATOM 2409 N N . LEU A 1 191 ? -25.248 11.617 -12.031 1.00 29.35 176 LEU A N 1
ATOM 2410 C CA . LEU A 1 191 ? -24.313 12.468 -12.755 1.00 31.85 176 LEU A CA 1
ATOM 2411 C C . LEU A 1 191 ? -25.059 13.504 -13.585 1.00 30.06 176 LEU A C 1
ATOM 2412 O O . LEU A 1 191 ? -24.680 14.673 -13.622 1.00 32.51 176 LEU A O 1
ATOM 2428 N N . ALA A 1 192 ? -26.121 13.067 -14.251 1.00 27.69 177 ALA A N 1
ATOM 2429 C CA . ALA A 1 192 ? -26.929 13.958 -15.075 1.00 28.30 177 ALA A CA 1
ATOM 2430 C C . ALA A 1 192 ? -27.628 15.004 -14.215 1.00 28.19 177 ALA A C 1
ATOM 2431 O O . ALA A 1 192 ? -27.593 16.197 -14.521 1.00 28.93 177 ALA A O 1
ATOM 2438 N N . LEU A 1 193 ? -28.261 14.547 -13.138 1.00 30.03 178 LEU A N 1
ATOM 2439 C CA . LEU A 1 193 ? -28.949 15.441 -12.214 1.00 32.52 178 LEU A CA 1
ATOM 2440 C C . LEU A 1 193 ? -27.988 16.460 -11.607 1.00 33.63 178 LEU A C 1
ATOM 2441 O O . LEU A 1 193 ? -28.351 17.616 -11.400 1.00 30.10 178 LEU A O 1
ATOM 2457 N N . ALA A 1 194 ? -26.763 16.025 -11.328 1.00 27.56 179 ALA A N 1
ATOM 2458 C CA . ALA A 1 194 ? -25.750 16.907 -10.757 1.00 27.96 179 ALA A CA 1
ATOM 2459 C C . ALA A 1 194 ? -25.543 18.133 -11.640 1.00 28.84 179 ALA A C 1
ATOM 2460 O O . ALA A 1 194 ? -25.478 19.260 -11.149 1.00 29.40 179 ALA A O 1
ATOM 2467 N N . LYS A 1 195 ? -25.450 17.905 -12.945 1.00 29.25 180 LYS A N 1
ATOM 2468 C CA . LYS A 1 195 ? -25.253 18.991 -13.895 1.00 30.57 180 LYS A CA 1
ATOM 2469 C C . LYS A 1 195 ? -26.511 19.849 -14.014 1.00 31.11 180 LYS A C 1
ATOM 2470 O O . LYS A 1 195 ? -26.425 21.060 -14.205 1.00 32.33 180 LYS A O 1
ATOM 2489 N N . LYS A 1 196 ? -27.677 19.223 -13.889 1.00 30.50 181 LYS A N 1
ATOM 2490 C CA . LYS A 1 196 ? -28.940 19.954 -13.935 1.00 31.29 181 LYS A CA 1
ATOM 2491 C C . LYS A 1 196 ? -29.151 20.790 -12.672 1.00 31.27 181 LYS A C 1
ATOM 2492 O O . LYS A 1 196 ? -29.760 21.859 -12.725 1.00 32.46 181 LYS A O 1
ATOM 2511 N N . LEU A 1 197 ? -28.650 20.302 -11.539 1.00 33.11 182 LEU A N 1
ATOM 2512 C CA . LEU A 1 197 ? -28.732 21.047 -10.286 1.00 36.54 182 LEU A CA 1
ATOM 2513 C C . LEU A 1 197 ? -28.023 22.394 -10.416 1.00 34.86 182 LEU A C 1
ATOM 2514 O O . LEU A 1 197 ? -28.405 23.374 -9.775 1.00 35.20 182 LEU A O 1
ATOM 2530 N N . GLN A 1 198 ? -26.988 22.431 -11.249 1.00 48.78 183 GLN A N 1
ATOM 2531 C CA . GLN A 1 198 ? -26.259 23.666 -11.517 1.00 50.24 183 GLN A CA 1
ATOM 2532 C C . GLN A 1 198 ? -27.046 24.571 -12.460 1.00 51.74 183 GLN A C 1
ATOM 2533 O O . GLN A 1 198 ? -27.211 25.761 -12.198 1.00 53.06 183 GLN A O 1
ATOM 2547 N N . LEU A 1 199 ? -27.527 23.997 -13.557 1.00 42.48 184 LEU A N 1
ATOM 2548 C CA . LEU A 1 199 ? -28.204 24.762 -14.597 1.00 41.54 184 LEU A CA 1
ATOM 2549 C C . LEU A 1 199 ? -29.555 25.302 -14.133 1.00 40.91 184 LEU A C 1
ATOM 2550 O O . LEU A 1 199 ? -30.018 26.335 -14.619 1.00 47.49 184 LEU A O 1
ATOM 2566 N N . GLU A 1 200 ? -30.179 24.599 -13.192 1.00 39.46 185 GLU A N 1
ATOM 2567 C CA . GLU A 1 200 ? -31.485 24.991 -12.669 1.00 41.14 185 GLU A CA 1
ATOM 2568 C C . GLU A 1 200 ? -31.338 25.652 -11.303 1.00 40.05 185 GLU A C 1
ATOM 2569 O O . GLU A 1 200 ? -32.205 25.512 -10.441 1.00 43.65 185 GLU A O 1
ATOM 2581 N N . PHE A 1 201 ? -30.234 26.371 -11.121 1.00 36.85 186 PHE A N 1
ATOM 2582 C CA . PHE A 1 201 ? -29.903 26.987 -9.840 1.00 36.90 186 PHE A CA 1
ATOM 2583 C C . PHE A 1 201 ? -31.062 27.799 -9.263 1.00 38.26 186 PHE A C 1
ATOM 2584 O O . PHE A 1 201 ? -31.500 27.549 -8.141 1.00 37.82 186 PHE A O 1
ATOM 2601 N N . MET A 1 202 ? -31.552 28.769 -10.028 1.00 46.75 187 MET A N 1
ATOM 2602 C CA . MET A 1 202 ? -32.627 29.640 -9.564 1.00 48.52 187 MET A CA 1
ATOM 2603 C C . MET A 1 202 ? -33.925 28.869 -9.325 1.00 48.73 187 MET A C 1
ATOM 2604 O O . MET A 1 202 ? -34.645 29.138 -8.363 1.00 49.52 187 MET A O 1
ATOM 2618 N N . ASN A 1 203 ? -34.223 27.913 -10.200 1.00 49.70 188 ASN A N 1
ATOM 2619 C CA . ASN A 1 203 ? -35.441 27.116 -10.073 1.00 49.27 188 ASN A CA 1
ATOM 2620 C C . ASN A 1 203 ? -35.439 26.226 -8.833 1.00 46.24 188 ASN A C 1
ATOM 2621 O O . ASN A 1 203 ? -36.476 25.677 -8.456 1.00 50.05 188 ASN A O 1
ATOM 2632 N N . LEU A 1 204 ? -34.274 26.085 -8.206 1.00 41.02 189 LEU A N 1
ATOM 2633 C CA . LEU A 1 204 ? -34.118 25.215 -7.045 1.00 39.85 189 LEU A CA 1
ATOM 2634 C C . LEU A 1 204 ? -33.961 26.000 -5.746 1.00 40.70 189 LEU A C 1
ATOM 2635 O O . LEU A 1 204 ? -33.693 25.422 -4.693 1.00 40.86 189 LEU A O 1
ATOM 2651 N N . VAL A 1 205 ? -34.126 27.315 -5.817 1.00 41.63 190 VAL A N 1
ATOM 2652 C CA . VAL A 1 205 ? -34.053 28.142 -4.621 1.00 42.45 190 VAL A CA 1
ATOM 2653 C C . VAL A 1 205 ? -35.161 27.762 -3.642 1.00 43.46 190 VAL A C 1
ATOM 2654 O O . VAL A 1 205 ? -34.919 27.634 -2.443 1.00 51.06 190 VAL A O 1
ATOM 2667 N N . LYS A 1 206 ? -36.372 27.578 -4.158 1.00 45.51 191 LYS A N 1
ATOM 2668 C CA . LYS A 1 206 ? -37.539 27.348 -3.310 1.00 47.05 191 LYS A CA 1
ATOM 2669 C C . LYS A 1 206 ? -37.419 26.089 -2.450 1.00 47.31 191 LYS A C 1
ATOM 2670 O O . LYS A 1 206 ? -37.723 26.122 -1.258 1.00 50.29 191 LYS A O 1
ATOM 2689 N N . ILE A 1 207 ? -36.984 24.982 -3.045 1.00 45.87 192 ILE A N 1
ATOM 2690 C CA . ILE A 1 207 ? -36.896 23.724 -2.306 1.00 45.84 192 ILE A CA 1
ATOM 2691 C C . ILE A 1 207 ? -35.811 23.810 -1.232 1.00 42.99 192 ILE A C 1
ATOM 2692 O O . ILE A 1 207 ? -35.941 23.225 -0.157 1.00 43.58 192 ILE A O 1
ATOM 2708 N N . HIS A 1 208 ? -34.744 24.545 -1.526 1.00 38.75 193 HIS A N 1
ATOM 2709 C CA . HIS A 1 208 ? -33.689 24.780 -0.546 1.00 38.79 193 HIS A CA 1
ATOM 2710 C C . HIS A 1 208 ? -34.180 25.712 0.554 1.00 40.96 193 HIS A C 1
ATOM 2711 O O . HIS A 1 208 ? -33.815 25.569 1.721 1.00 41.75 193 HIS A O 1
ATOM 2725 N N . GLU A 1 209 ? -35.010 26.670 0.164 1.00 56.05 194 GLU A N 1
ATOM 2726 C CA . GLU A 1 209 ? -35.561 27.641 1.095 1.00 58.40 194 GLU A CA 1
ATOM 2727 C C . GLU A 1 209 ? -36.513 26.960 2.072 1.00 60.34 194 GLU A C 1
ATOM 2728 O O . GLU A 1 209 ? -36.461 27.202 3.277 1.00 62.03 194 GLU A O 1
ATOM 2740 N N . ASP A 1 210 ? -37.373 26.095 1.544 1.00 52.69 195 ASP A N 1
ATOM 2741 C CA . ASP A 1 210 ? -38.342 25.377 2.365 1.00 52.19 195 ASP A CA 1
ATOM 2742 C C . ASP A 1 210 ? -37.659 24.331 3.242 1.00 49.65 195 ASP A C 1
ATOM 2743 O O . ASP A 1 210 ? -38.151 23.999 4.320 1.00 52.26 195 ASP A O 1
ATOM 2752 N N . ASN A 1 211 ? -36.529 23.809 2.778 1.00 48.43 196 ASN A N 1
ATOM 2753 C CA . ASN A 1 211 ? -35.735 22.886 3.580 1.00 47.61 196 ASN A CA 1
ATOM 2754 C C . ASN A 1 211 ? -35.182 23.599 4.810 1.00 48.04 196 ASN A C 1
ATOM 2755 O O . ASN A 1 211 ? -35.249 23.084 5.927 1.00 50.65 196 ASN A O 1
ATOM 2766 N N . ILE A 1 212 ? -34.645 24.795 4.589 1.00 52.04 197 ILE A N 1
ATOM 2767 C CA . ILE A 1 212 ? -34.084 25.608 5.662 1.00 54.25 197 ILE A CA 1
ATOM 2768 C C . ILE A 1 212 ? -35.160 26.050 6.646 1.00 57.41 197 ILE A C 1
ATOM 2769 O O . ILE A 1 212 ? -34.956 26.010 7.859 1.00 60.42 197 ILE A O 1
ATOM 2785 N N . CYS A 1 213 ? -36.303 26.474 6.120 1.00 51.44 198 CYS A N 1
ATOM 2786 C CA . CYS A 1 213 ? -37.396 26.955 6.955 1.00 54.52 198 CYS A CA 1
ATOM 2787 C C . CYS A 1 213 ? -38.205 25.794 7.524 1.00 55.85 198 CYS A C 1
ATOM 2788 O O . CYS A 1 213 ? -39.186 26.004 8.239 1.00 58.73 198 CYS A O 1
ATOM 2796 N N . GLU A 1 214 ? -37.781 24.574 7.203 1.00 54.30 199 GLU A N 1
ATOM 2797 C CA . GLU A 1 214 ? -38.431 23.365 7.693 1.00 55.59 199 GLU A CA 1
ATOM 2798 C C . GLU A 1 214 ? -39.901 23.334 7.283 1.00 56.95 199 GLU A C 1
ATOM 2799 O O . GLU A 1 214 ? -40.781 23.082 8.106 1.00 59.91 199 GLU A O 1
ATOM 2811 N N . ARG A 1 215 ? -40.147 23.599 6.002 1.00 63.94 200 ARG A N 1
ATOM 2812 C CA . ARG A 1 215 ? -41.491 23.563 5.431 1.00 64.35 200 ARG A CA 1
ATOM 2813 C C . ARG A 1 215 ? -41.562 22.574 4.274 1.00 61.73 200 ARG A C 1
ATOM 2814 O O . ARG A 1 215 ? -42.513 22.590 3.492 1.00 65.37 200 ARG A O 1
ATOM 2835 N N . LEU A 1 216 ? -40.552 21.716 4.169 1.00 51.15 201 LEU A N 1
ATOM 2836 C CA . LEU A 1 216 ? -40.431 20.812 3.032 1.00 48.90 201 LEU A CA 1
ATOM 2837 C C . LEU A 1 216 ? -41.020 19.440 3.338 1.00 49.96 201 LEU A C 1
ATOM 2838 O O . LEU A 1 216 ? -42.013 19.034 2.734 1.00 50.69 201 LEU A O 1
ATOM 2854 N N . CYS A 1 217 ? -40.403 18.734 4.280 1.00 58.82 202 CYS A N 1
ATOM 2855 C CA . CYS A 1 217 ? -40.819 17.381 4.627 1.00 59.05 202 CYS A CA 1
ATOM 2856 C C . CYS A 1 217 ? -41.807 17.386 5.788 1.00 66.84 202 CYS A C 1
ATOM 2857 O O . CYS A 1 217 ? -42.803 16.662 5.772 1.00 66.59 202 CYS A O 1
ATOM 2865 N N . GLY A 1 218 ? -41.527 18.210 6.792 1.00 70.30 203 GLY A N 1
ATOM 2866 C CA . GLY A 1 218 ? -42.358 18.270 7.978 1.00 71.24 203 GLY A CA 1
ATOM 2867 C C . GLY A 1 218 ? -42.377 16.947 8.718 1.00 77.89 203 GLY A C 1
ATOM 2868 O O . GLY A 1 218 ? -41.327 16.383 9.028 1.00 75.10 203 GLY A O 1
ATOM 2872 N N . GLU A 1 219 ? -43.578 16.451 8.997 1.00 91.11 204 GLU A N 1
ATOM 2873 C CA . GLU A 1 219 ? -43.748 15.213 9.747 1.00 94.37 204 GLU A CA 1
ATOM 2874 C C . GLU A 1 219 ? -43.124 14.016 9.036 1.00 95.44 204 GLU A C 1
ATOM 2875 O O . GLU A 1 219 ? -42.490 13.173 9.671 1.00 94.66 204 GLU A O 1
ATOM 2887 N N . GLU A 1 220 ? -43.305 13.946 7.721 1.00 99.94 205 GLU A N 1
ATOM 2888 C CA . GLU A 1 220 ? -42.800 12.820 6.942 1.00 97.23 205 GLU A CA 1
ATOM 2889 C C . GLU A 1 220 ? -41.271 12.781 6.964 1.00 91.51 205 GLU A C 1
ATOM 2890 O O . GLU A 1 220 ? -40.623 13.827 7.021 1.00 90.88 205 GLU A O 1
ATOM 2902 N N . PRO A 1 221 ? -40.689 11.569 6.917 1.00 80.22 206 PRO A N 1
ATOM 2903 C CA . PRO A 1 221 ? -39.233 11.417 7.029 1.00 78.75 206 PRO A CA 1
ATOM 2904 C C . PRO A 1 221 ? -38.489 11.989 5.823 1.00 78.76 206 PRO A C 1
ATOM 2905 O O . PRO A 1 221 ? -37.542 12.761 5.992 1.00 82.76 206 PRO A O 1
ATOM 2916 N N . PHE A 1 222 ? -38.918 11.602 4.625 1.00 51.23 207 PHE A N 1
ATOM 2917 C CA . PHE A 1 222 ? -38.351 12.122 3.387 1.00 46.90 207 PHE A CA 1
ATOM 2918 C C . PHE A 1 222 ? -39.452 12.732 2.531 1.00 46.68 207 PHE A C 1
ATOM 2919 O O . PHE A 1 222 ? -40.632 12.632 2.865 1.00 49.10 207 PHE A O 1
ATOM 2936 N N . LEU A 1 223 ? -39.063 13.360 1.427 1.00 44.14 208 LEU A N 1
ATOM 2937 C CA . LEU A 1 223 ? -40.018 13.989 0.526 1.00 44.09 208 LEU A CA 1
ATOM 2938 C C . LEU A 1 223 ? -40.453 13.002 -0.558 1.00 43.50 208 LEU A C 1
ATOM 2939 O O . LEU A 1 223 ? -39.628 12.568 -1.360 1.00 41.33 208 LEU A O 1
ATOM 2955 N N . PRO A 1 224 ? -41.748 12.639 -0.589 1.00 45.96 209 PRO A N 1
ATOM 2956 C CA . PRO A 1 224 ? -42.189 11.687 -1.614 1.00 45.70 209 PRO A CA 1
ATOM 2957 C C . PRO A 1 224 ? -42.181 12.307 -3.008 1.00 46.19 209 PRO A C 1
ATOM 2958 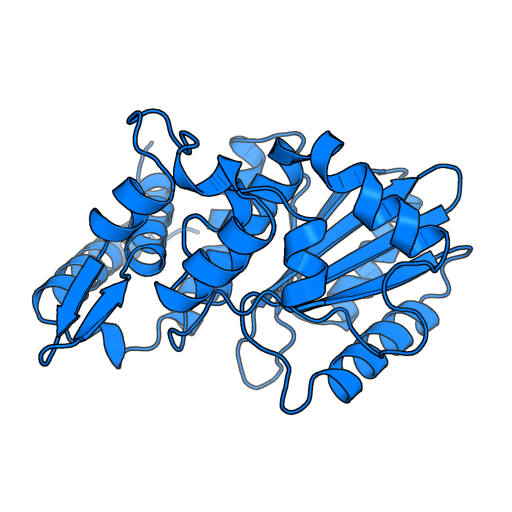O O . PRO A 1 224 ? -42.069 13.528 -3.132 1.00 46.42 209 PRO A O 1
ATOM 2969 N N . SER A 1 225 ? -42.301 11.473 -4.036 1.00 43.15 210 SER A N 1
ATOM 2970 C CA . SER A 1 225 ? -42.138 11.922 -5.416 1.00 41.67 210 SER A CA 1
ATOM 2971 C C . SER A 1 225 ? -43.198 12.933 -5.851 1.00 43.28 210 SER A C 1
ATOM 2972 O O . SER A 1 225 ? -42.881 13.907 -6.535 1.00 42.34 210 SER A O 1
ATOM 2980 N N . ASP A 1 226 ? -44.449 12.707 -5.462 1.00 51.21 211 ASP A N 1
ATOM 2981 C CA . ASP A 1 226 ? -45.533 13.595 -5.873 1.00 54.62 211 ASP A CA 1
ATOM 2982 C C . ASP A 1 226 ? -45.314 15.008 -5.332 1.00 54.21 211 ASP A C 1
ATOM 2983 O O . ASP A 1 226 ? -45.677 15.992 -5.976 1.00 54.56 211 ASP A O 1
ATOM 2992 N N . LYS A 1 227 ? -44.712 15.101 -4.152 1.00 50.76 212 LYS A N 1
ATOM 2993 C CA . LYS A 1 227 ? -44.372 16.394 -3.571 1.00 51.99 212 LYS A CA 1
ATOM 2994 C C . LYS A 1 227 ? -43.190 17.017 -4.308 1.00 50.87 212 LYS A C 1
ATOM 2995 O O . LYS A 1 227 ? -43.130 18.232 -4.497 1.00 53.00 212 LYS A O 1
ATOM 3014 N N . ALA A 1 228 ? -42.251 16.173 -4.724 1.00 39.20 213 ALA A N 1
ATOM 3015 C CA . ALA A 1 228 ? -41.055 16.636 -5.418 1.00 36.99 213 ALA A CA 1
ATOM 3016 C C . ALA A 1 228 ? -41.400 17.219 -6.785 1.00 38.96 213 ALA A C 1
ATOM 3017 O O . ALA A 1 228 ? -40.741 18.146 -7.254 1.00 44.80 213 ALA A O 1
ATOM 3024 N N . ASP A 1 229 ? -42.435 16.676 -7.419 1.00 41.41 214 ASP A N 1
ATOM 3025 C CA . ASP A 1 229 ? -42.854 17.138 -8.740 1.00 45.95 214 ASP A CA 1
ATOM 3026 C C . ASP A 1 229 ? -43.306 18.597 -8.713 1.00 47.37 214 ASP A C 1
ATOM 3027 O O . ASP A 1 229 ? -43.233 19.293 -9.725 1.00 54.10 214 ASP A O 1
ATOM 3036 N N . ARG A 1 230 ? -43.769 19.055 -7.555 1.00 62.72 215 ARG A N 1
ATOM 3037 C CA . ARG A 1 230 ? -44.237 20.430 -7.410 1.00 66.40 215 ARG A CA 1
ATOM 3038 C C . ARG A 1 230 ? -43.074 21.407 -7.256 1.00 66.81 215 ARG A C 1
ATOM 3039 O O . ARG A 1 230 ? -43.240 22.612 -7.446 1.00 69.39 215 ARG A O 1
ATOM 3060 N N . TYR A 1 231 ? -41.900 20.881 -6.915 1.00 46.43 216 TYR A N 1
ATOM 3061 C CA . TYR A 1 231 ? -40.720 21.707 -6.673 1.00 39.73 216 TYR A CA 1
ATOM 3062 C C . TYR A 1 231 ? -39.777 21.749 -7.872 1.00 41.69 216 TYR A C 1
ATOM 3063 O O . TYR A 1 231 ? -39.266 22.812 -8.231 1.00 44.34 216 TYR A O 1
ATOM 3081 N N . LEU A 1 232 ? -39.551 20.593 -8.487 1.00 32.20 217 LEU A N 1
ATOM 3082 C CA . LEU A 1 232 ? -38.455 20.434 -9.438 1.00 29.18 217 LEU A CA 1
ATOM 3083 C C . LEU A 1 232 ? -38.853 20.745 -10.882 1.00 33.77 217 LEU A C 1
ATOM 3084 O O . LEU A 1 232 ? -40.000 20.528 -11.275 1.00 37.09 217 LEU A O 1
ATOM 3100 N N . PRO A 1 233 ? -37.895 21.255 -11.677 1.00 36.41 218 PRO A N 1
ATOM 3101 C CA . PRO A 1 233 ? -38.151 21.654 -13.065 1.00 38.02 218 PRO A CA 1
ATOM 3102 C C . PRO A 1 233 ? -38.181 20.472 -14.031 1.00 39.08 218 PRO A C 1
ATOM 3103 O O . PRO A 1 233 ? -37.835 19.354 -13.652 1.00 39.15 218 PRO A O 1
ATOM 3114 N N . VAL A 1 234 ? -38.582 20.737 -15.271 1.00 42.87 219 VAL A N 1
ATOM 3115 C CA . VAL A 1 234 ? -38.807 19.692 -16.266 1.00 43.69 219 VAL A CA 1
ATOM 3116 C C . VAL A 1 234 ? -37.524 18.950 -16.636 1.00 40.85 219 VAL A C 1
ATOM 3117 O O . VAL A 1 234 ? -37.550 17.749 -16.903 1.00 40.87 219 VAL A O 1
ATOM 3130 N N . SER A 1 235 ? -36.406 19.668 -16.645 1.00 47.33 220 SER A N 1
ATOM 3131 C CA . SER A 1 235 ? -35.136 19.117 -17.112 1.00 44.17 220 SER A CA 1
ATOM 3132 C C . SER A 1 235 ? -34.657 17.925 -16.281 1.00 40.02 220 SER A C 1
ATOM 3133 O O . SER A 1 235 ? -33.786 17.171 -16.714 1.00 43.06 220 SER A O 1
ATOM 3141 N N . PHE A 1 236 ? -35.227 17.757 -15.092 1.00 40.93 221 PHE A N 1
ATOM 3142 C CA . PHE A 1 236 ? -34.862 16.649 -14.215 1.00 37.95 221 PHE A CA 1
ATOM 3143 C C . PHE A 1 236 ? -35.468 15.323 -14.672 1.00 38.75 221 PHE A C 1
ATOM 3144 O O . PHE A 1 236 ? -34.993 14.254 -14.290 1.00 39.16 221 PHE A O 1
ATOM 3161 N N . TYR A 1 237 ? -36.511 15.401 -15.494 1.00 36.08 222 TYR A N 1
ATOM 3162 C CA . TYR A 1 237 ? -37.311 14.231 -15.850 1.00 35.25 222 TYR A CA 1
ATOM 3163 C C . TYR A 1 237 ? -37.097 13.760 -17.284 1.00 36.02 222 TYR A C 1
ATOM 3164 O O . TYR A 1 237 ? -37.899 12.994 -17.816 1.00 35.17 222 TYR A O 1
ATOM 3182 N N . LYS A 1 238 ? -36.016 14.209 -17.908 1.00 35.72 223 LYS A N 1
ATOM 3183 C CA . LYS A 1 238 ? -35.757 13.860 -19.298 1.00 35.69 223 LYS A CA 1
ATOM 3184 C C . LYS A 1 238 ? -35.481 12.367 -19.463 1.00 33.83 223 LYS A C 1
ATOM 3185 O O . LYS A 1 238 ? -35.817 11.780 -20.492 1.00 35.62 223 LYS A O 1
ATOM 3204 N N . HIS A 1 239 ? -34.879 11.760 -18.443 1.00 35.49 224 HIS A N 1
ATOM 3205 C CA . HIS A 1 239 ? -34.516 10.344 -18.492 1.00 36.55 224 HIS A CA 1
ATOM 3206 C C . HIS A 1 239 ? -35.508 9.459 -17.744 1.00 33.17 224 HIS A C 1
ATOM 3207 O O . HIS A 1 239 ? -35.213 8.295 -17.473 1.00 33.50 224 HIS A O 1
ATOM 3221 N N . THR A 1 240 ? -36.675 10.007 -17.410 1.00 35.52 225 THR A N 1
ATOM 3222 C CA . THR A 1 240 ? -37.697 9.249 -16.691 1.00 37.94 225 THR A CA 1
ATOM 3223 C C . THR A 1 240 ? -38.007 7.941 -17.405 1.00 38.37 225 THR A C 1
ATOM 3224 O O . THR A 1 240 ? -38.301 7.926 -18.600 1.00 43.00 225 THR A O 1
ATOM 3235 N N . GLN A 1 241 ? -37.933 6.846 -16.656 1.00 37.04 226 GLN A N 1
ATOM 3236 C CA . GLN A 1 241 ? -38.154 5.515 -17.201 1.00 40.83 226 GLN A CA 1
ATOM 3237 C C . GLN A 1 241 ? -39.561 5.029 -16.870 1.00 41.97 226 GLN A C 1
ATOM 3238 O O . GLN A 1 241 ? -39.743 4.134 -16.050 1.00 47.97 226 GLN A O 1
ATOM 3252 N N . GLY A 1 242 ? -40.553 5.630 -17.517 1.00 43.10 227 GLY A N 1
ATOM 3253 C CA . GLY A 1 242 ? -41.941 5.280 -17.280 1.00 47.34 227 GLY A CA 1
ATOM 3254 C C . GLY A 1 242 ? -42.889 6.345 -17.798 1.00 47.06 227 GLY A C 1
ATOM 3255 O O . GLY A 1 242 ? -42.858 7.489 -17.345 1.00 51.41 227 GLY A O 1
ATOM 3259 N N . ALA A 1 243 ? -43.732 5.966 -18.753 1.00 53.76 228 ALA A N 1
ATOM 3260 C CA . ALA A 1 243 ? -44.699 6.888 -19.336 1.00 54.39 228 ALA A CA 1
ATOM 3261 C C . ALA A 1 243 ? -45.698 7.364 -18.285 1.00 57.33 228 ALA A C 1
ATOM 3262 O O . ALA A 1 243 ? -46.076 8.537 -18.260 1.00 55.58 228 ALA A O 1
ATOM 3269 N N . GLN A 1 244 ? -46.122 6.448 -17.421 1.00 61.07 229 GLN A N 1
ATOM 3270 C CA . GLN A 1 244 ? -47.047 6.780 -16.345 1.00 62.33 229 GLN A CA 1
ATOM 3271 C C . GLN A 1 244 ? -46.423 7.803 -15.405 1.00 59.33 229 GLN A C 1
ATOM 3272 O O . GLN A 1 244 ? -47.090 8.732 -14.954 1.00 61.59 229 GLN A O 1
ATOM 3286 N N . ARG A 1 245 ? -45.139 7.625 -15.115 1.00 46.98 230 ARG A N 1
ATOM 3287 C CA . ARG A 1 245 ? -44.424 8.525 -14.217 1.00 43.79 230 ARG A CA 1
ATOM 3288 C C . ARG A 1 245 ? -44.366 9.941 -14.783 1.00 42.85 230 ARG A C 1
ATOM 3289 O O . ARG A 1 245 ? -44.465 10.920 -14.042 1.00 41.96 230 ARG A O 1
ATOM 3310 N N . LEU A 1 246 ? -44.198 10.043 -16.098 1.00 49.29 231 LEU A N 1
ATOM 3311 C CA . LEU A 1 246 ? -44.196 11.339 -16.763 1.00 50.21 231 LEU A CA 1
ATOM 3312 C C . LEU A 1 246 ? -45.586 11.965 -16.724 1.00 56.24 231 LEU A C 1
ATOM 3313 O O . LEU A 1 246 ? -45.721 13.175 -16.547 1.00 60.75 231 LEU A O 1
ATOM 3329 N N . ASN A 1 247 ? -46.616 11.139 -16.891 1.00 54.35 232 ASN A N 1
ATOM 3330 C CA . ASN A 1 247 ? -47.993 11.617 -16.816 1.00 57.71 232 ASN A CA 1
ATOM 3331 C C . ASN A 1 247 ? -48.304 12.191 -15.440 1.00 57.53 232 ASN A C 1
ATOM 3332 O O . ASN A 1 247 ? -49.133 13.087 -15.304 1.00 66.82 232 ASN A O 1
ATOM 3343 N N . GLU A 1 248 ? -47.640 11.665 -14.418 1.00 58.25 233 GLU A N 1
ATOM 3344 C CA . GLU A 1 248 ? -47.838 12.145 -13.058 1.00 59.14 233 GLU A CA 1
ATOM 3345 C C . GLU A 1 248 ? -47.161 13.494 -12.854 1.00 58.04 233 GLU A C 1
ATOM 3346 O O . GLU A 1 248 ? -47.633 14.322 -12.075 1.00 63.71 233 GLU A O 1
ATOM 3358 N N . TYR A 1 249 ? -46.056 13.716 -13.559 1.00 46.11 234 TYR A N 1
ATOM 3359 C CA . TYR A 1 249 ? -45.326 14.971 -13.438 1.00 42.84 234 TYR A CA 1
ATOM 3360 C C . TYR A 1 249 ? -46.049 16.113 -14.148 1.00 45.77 234 TYR A C 1
ATOM 3361 O O . TYR A 1 249 ? -46.154 17.215 -13.610 1.00 50.85 234 TYR A O 1
ATOM 3379 N N . VAL A 1 250 ? -46.543 15.850 -15.354 1.00 58.11 235 VAL A N 1
ATOM 3380 C CA . VAL A 1 250 ? -47.224 16.877 -16.138 1.00 63.91 235 VAL A CA 1
ATOM 3381 C C . VAL A 1 250 ? -48.582 17.237 -15.539 1.00 65.89 235 VAL A C 1
ATOM 3382 O O . VAL A 1 250 ? -49.116 18.311 -15.804 1.00 74.19 235 VAL A O 1
ATOM 3395 N N . GLU A 1 251 ? -49.144 16.334 -14.742 1.00 71.63 236 GLU A N 1
ATOM 3396 C CA . GLU A 1 251 ? -50.390 16.623 -14.044 1.00 73.38 236 GLU A CA 1
ATOM 3397 C C . GLU A 1 251 ? -50.140 17.666 -12.962 1.00 73.70 236 GLU A C 1
ATOM 3398 O O . GLU A 1 251 ? -51.046 18.407 -12.579 1.00 80.26 236 GLU A O 1
ATOM 3410 N N . ALA A 1 252 ? -48.902 17.718 -12.480 1.00 65.41 237 ALA A N 1
ATOM 3411 C CA . ALA A 1 252 ? -48.484 18.729 -11.515 1.00 67.64 237 ALA A CA 1
ATOM 3412 C C . ALA A 1 252 ? -47.897 19.948 -12.224 1.00 70.60 237 ALA A C 1
ATOM 3413 O O . ALA A 1 252 ? -47.728 21.007 -11.618 1.00 72.07 237 ALA A O 1
ATOM 3420 N N . ASN A 1 253 ? -47.583 19.785 -13.507 1.00 75.18 238 ASN A N 1
ATOM 3421 C CA . ASN A 1 253 ? -47.021 20.858 -14.322 1.00 76.75 238 ASN A CA 1
ATOM 3422 C C . ASN A 1 253 ? -47.553 20.784 -15.753 1.00 74.33 238 ASN A C 1
ATOM 3423 O O . ASN A 1 253 ? -46.844 20.334 -16.651 1.00 78.04 238 ASN A O 1
ATOM 3434 N N . PRO A 1 254 ? -48.810 21.215 -15.964 1.00 64.81 239 PRO A N 1
ATOM 3435 C CA . PRO A 1 254 ? -49.507 21.109 -17.255 1.00 71.52 239 PRO A CA 1
ATOM 3436 C C . PRO A 1 254 ? -48.662 21.501 -18.468 1.00 70.78 239 PRO A C 1
ATOM 3437 O O . PRO A 1 254 ? -48.763 20.863 -19.516 1.00 69.32 239 PRO A O 1
ATOM 3448 N N . ALA A 1 255 ? -47.840 22.534 -18.320 1.00 75.69 240 ALA A N 1
ATOM 3449 C CA . ALA A 1 255 ? -47.050 23.051 -19.432 1.00 77.40 240 ALA A CA 1
ATOM 3450 C C . ALA A 1 255 ? -45.861 22.150 -19.761 1.00 76.39 240 ALA A C 1
ATOM 3451 O O . ALA A 1 255 ? -45.322 22.208 -20.867 1.00 74.44 240 ALA A O 1
ATOM 3458 N N . ALA A 1 256 ? -45.461 21.321 -18.802 1.00 69.94 241 ALA A N 1
ATOM 3459 C CA . ALA A 1 256 ? -44.273 20.483 -18.948 1.00 64.46 241 ALA A CA 1
ATOM 3460 C C . ALA A 1 256 ? -44.377 19.523 -20.132 1.00 65.09 241 ALA A C 1
ATOM 3461 O O . ALA A 1 256 ? -43.364 19.131 -20.713 1.00 60.02 241 ALA A O 1
ATOM 3468 N N . GLY A 1 257 ? -45.602 19.144 -20.480 1.00 91.09 242 GLY A N 1
ATOM 3469 C CA . GLY A 1 257 ? -45.827 18.222 -21.577 1.00 93.03 242 GLY A CA 1
ATOM 3470 C C . GLY A 1 257 ? -45.312 18.763 -22.896 1.00 93.21 242 GLY A C 1
ATOM 3471 O O . GLY A 1 257 ? -44.622 18.059 -23.634 1.00 90.17 242 GLY A O 1
ATOM 3475 N N . SER A 1 258 ? -45.643 20.019 -23.183 1.00 80.76 243 SER A N 1
ATOM 3476 C CA . SER A 1 258 ? -45.286 20.648 -24.450 1.00 78.25 243 SER A CA 1
ATOM 3477 C C . SER A 1 258 ? -44.131 21.640 -24.302 1.00 76.03 243 SER A C 1
ATOM 3478 O O . SER A 1 258 ? -44.075 22.645 -25.011 1.00 76.79 243 SER A O 1
ATOM 3486 N N . SER A 1 259 ? -43.214 21.353 -23.383 1.00 75.52 244 SER A N 1
ATOM 3487 C CA . SER A 1 259 ? -42.036 22.193 -23.178 1.00 73.39 244 SER A CA 1
ATOM 3488 C C . SER A 1 259 ? -40.809 21.593 -23.855 1.00 71.46 244 SER A C 1
ATOM 3489 O O . SER A 1 259 ? -40.507 20.415 -23.670 1.00 76.66 244 SER A O 1
ATOM 3497 N N . ILE A 1 260 ? -40.105 22.406 -24.638 1.00 55.34 245 ILE A N 1
ATOM 3498 C CA . ILE A 1 260 ? -38.862 21.971 -25.266 1.00 53.68 245 ILE A CA 1
ATOM 3499 C C . ILE A 1 260 ? -37.826 21.687 -24.186 1.00 50.42 245 ILE A C 1
ATOM 3500 O O . ILE A 1 260 ? -37.667 22.476 -23.255 1.00 51.44 245 ILE A O 1
ATOM 3516 N N . VAL A 1 261 ? -37.123 20.565 -24.320 1.00 49.32 246 VAL A N 1
ATOM 3517 C CA . VAL A 1 261 ? -36.170 20.126 -23.304 1.00 47.08 246 VAL A CA 1
ATOM 3518 C C . VAL A 1 261 ? -34.744 19.997 -23.844 1.00 46.31 246 VAL A C 1
ATOM 3519 O O . VAL A 1 261 ? -33.836 19.605 -23.109 1.00 46.89 246 VAL A O 1
ATOM 3532 N N . ASN A 1 262 ? -34.542 20.325 -25.117 1.00 51.09 247 ASN A N 1
ATOM 3533 C CA . ASN A 1 262 ? -33.209 20.248 -25.709 1.00 52.30 247 ASN A CA 1
ATOM 3534 C C . ASN A 1 262 ? -33.074 21.064 -26.994 1.00 54.31 247 ASN A C 1
ATOM 3535 O O . ASN A 1 262 ? -34.037 21.673 -27.461 1.00 61.72 247 ASN A O 1
ATOM 3546 N N . LYS A 1 263 ? -31.869 21.069 -27.558 1.00 58.46 248 LYS A N 1
ATOM 3547 C CA . LYS A 1 263 ? -31.579 21.833 -28.768 1.00 60.69 248 LYS A CA 1
ATOM 3548 C C . LYS A 1 263 ? -32.155 21.169 -30.015 1.00 63.45 248 LYS A C 1
ATOM 3549 O O . LYS A 1 263 ? -32.099 21.734 -31.107 1.00 71.88 248 LYS A O 1
ATOM 3568 N N . LYS A 1 264 ? -32.708 19.971 -29.851 1.00 56.56 249 LYS A N 1
ATOM 3569 C CA . LYS A 1 264 ? -33.337 19.258 -30.958 1.00 59.44 249 LYS A CA 1
ATOM 3570 C C . LYS A 1 264 ? -34.821 19.608 -31.055 1.00 61.37 249 LYS A C 1
ATOM 3571 O O . LYS A 1 264 ? -35.567 18.983 -31.809 1.00 63.71 249 LYS A O 1
ATOM 3590 N N . ASN A 1 265 ? -35.232 20.616 -30.288 1.00 67.16 250 ASN A N 1
ATOM 3591 C CA . ASN A 1 265 ? -36.594 21.144 -30.334 1.00 72.24 250 ASN A CA 1
ATOM 3592 C C . ASN A 1 265 ? -37.663 20.062 -30.217 1.00 68.48 250 ASN A C 1
ATOM 3593 O O . ASN A 1 265 ? -38.663 20.085 -30.936 1.00 75.74 250 ASN A O 1
ATOM 3604 N N . GLU A 1 266 ? -37.440 19.115 -29.311 1.00 64.81 251 GLU A N 1
ATOM 3605 C CA . GLU A 1 266 ? -38.430 18.085 -29.016 1.00 66.02 251 GLU A CA 1
ATOM 3606 C C . GLU A 1 266 ? -38.910 18.227 -27.579 1.00 60.09 251 GLU A C 1
ATOM 3607 O O . GLU A 1 266 ? -38.133 18.539 -26.679 1.00 56.89 251 GLU A O 1
ATOM 3619 N N . THR A 1 267 ? -40.204 18.007 -27.377 1.00 68.74 252 THR A N 1
ATOM 3620 C CA . THR A 1 267 ? -40.807 18.159 -26.063 1.00 67.78 252 THR A CA 1
ATOM 3621 C C . THR A 1 267 ? -40.390 17.021 -25.141 1.00 67.18 252 THR A C 1
ATOM 3622 O O . THR A 1 267 ? -39.720 16.079 -25.567 1.00 65.80 252 THR A O 1
ATOM 3633 N N . LEU A 1 268 ? -40.784 17.121 -23.876 1.00 55.20 253 LEU A N 1
ATOM 3634 C CA . LEU A 1 268 ? -40.514 16.077 -22.896 1.00 49.25 253 LEU A CA 1
ATOM 3635 C C . LEU A 1 268 ? -41.063 14.736 -23.374 1.00 49.68 253 LEU A C 1
ATOM 3636 O O . LEU A 1 268 ? -40.391 13.709 -23.281 1.00 47.76 253 LEU A O 1
ATOM 3652 N N . TYR A 1 269 ? -42.288 14.756 -23.889 1.00 61.65 254 TYR A N 1
ATOM 3653 C CA . TYR A 1 269 ? -42.929 13.548 -24.396 1.00 63.02 254 TYR A CA 1
ATOM 3654 C C . TYR A 1 269 ? -42.285 13.066 -25.691 1.00 63.91 254 TYR A C 1
ATOM 3655 O O . TYR A 1 269 ? -42.044 11.872 -25.864 1.00 68.13 254 TYR A O 1
ATOM 3673 N N . GLU A 1 270 ? -42.020 13.996 -26.603 1.00 60.56 255 GLU A N 1
ATOM 3674 C CA . GLU A 1 270 ? -41.419 13.649 -27.885 1.00 61.86 255 GLU A CA 1
ATOM 3675 C C . GLU A 1 270 ? -40.048 13.016 -27.683 1.00 62.11 255 GLU A C 1
ATOM 3676 O O . GLU A 1 270 ? -39.672 12.091 -28.403 1.00 64.19 255 GLU A O 1
ATOM 3688 N N . ARG A 1 271 ? -39.307 13.511 -26.697 1.00 58.05 256 ARG A N 1
ATOM 3689 C CA . ARG A 1 271 ? -37.991 12.963 -26.398 1.00 55.89 256 ARG A CA 1
ATOM 3690 C C . ARG A 1 271 ? -38.096 11.573 -25.776 1.00 52.90 256 ARG A C 1
ATOM 3691 O O . ARG A 1 271 ? -37.294 10.690 -26.082 1.00 55.20 256 ARG A O 1
ATOM 3712 N N . PHE A 1 272 ? -39.072 11.390 -24.891 1.00 46.09 257 PHE A N 1
ATOM 3713 C CA . PHE A 1 272 ? -39.274 10.104 -24.231 1.00 46.43 257 PHE A CA 1
ATOM 3714 C C . PHE A 1 272 ? -39.473 8.995 -25.255 1.00 47.54 257 PHE A C 1
ATOM 3715 O O . PHE A 1 272 ? -38.934 7.899 -25.109 1.00 47.72 257 PHE A O 1
ATOM 3732 N N . ASP A 1 273 ? -40.246 9.292 -26.295 1.00 50.16 258 ASP A N 1
ATOM 3733 C CA . ASP A 1 273 ? -40.521 8.324 -27.348 1.00 52.30 258 ASP A CA 1
ATOM 3734 C C . ASP A 1 273 ? -39.303 8.095 -28.241 1.00 51.43 258 ASP A C 1
ATOM 3735 O O . ASP A 1 273 ? -39.068 6.978 -28.700 1.00 55.00 258 ASP A O 1
ATOM 3744 N N . ASN A 1 274 ? -38.530 9.149 -28.485 1.00 62.33 259 ASN A N 1
ATOM 3745 C CA . ASN A 1 274 ? -37.362 9.052 -29.358 1.00 62.78 259 ASN A CA 1
ATOM 3746 C C . ASN A 1 274 ? -36.184 8.329 -28.707 1.00 59.92 259 ASN A C 1
ATOM 3747 O O . ASN A 1 274 ? -35.130 8.169 -29.324 1.00 60.35 259 ASN A O 1
ATOM 3758 N N . ASN A 1 275 ? -36.366 7.900 -27.461 1.00 45.94 260 ASN A N 1
ATOM 3759 C CA . ASN A 1 275 ? -35.340 7.152 -26.744 1.00 43.41 260 ASN A CA 1
ATOM 3760 C C . ASN A 1 275 ? -35.935 5.920 -26.071 1.00 44.06 260 ASN A C 1
ATOM 3761 O O . ASN A 1 275 ? -35.558 5.566 -24.952 1.00 42.86 260 ASN A O 1
ATOM 3772 N N . ALA A 1 276 ? -36.867 5.274 -26.766 1.00 45.92 261 ALA A N 1
ATOM 3773 C CA . ALA A 1 276 ? -37.536 4.086 -26.248 1.00 47.36 261 ALA A CA 1
ATOM 3774 C C . ALA A 1 276 ? -37.334 2.885 -27.168 1.00 48.88 261 ALA A C 1
ATOM 3775 O O . ALA A 1 276 ? -36.961 3.030 -28.334 1.00 49.85 261 ALA A O 1
ATOM 3782 N N . VAL A 1 277 ? -37.590 1.699 -26.624 1.00 59.27 262 VAL A N 1
ATOM 3783 C CA . VAL A 1 277 ? -37.416 0.444 -27.346 1.00 58.89 262 VAL A CA 1
ATOM 3784 C C . VAL A 1 277 ? -38.541 -0.513 -26.966 1.00 63.09 262 VAL A C 1
ATOM 3785 O O . VAL A 1 277 ? -39.122 -0.395 -25.887 1.00 61.74 262 VAL A O 1
ATOM 3798 N N . MET A 1 278 ? -38.850 -1.449 -27.861 1.00 75.82 263 MET A N 1
ATOM 3799 C CA . MET A 1 278 ? -39.826 -2.495 -27.580 1.00 80.03 263 MET A CA 1
ATOM 3800 C C . MET A 1 278 ? -39.134 -3.811 -27.242 1.00 84.38 263 MET A C 1
ATOM 3801 O O . MET A 1 278 ? -38.318 -4.312 -28.017 1.00 85.40 263 MET A O 1
ATOM 3815 N N . LEU A 1 279 ? -39.463 -4.357 -26.075 1.00 81.03 264 LEU A N 1
ATOM 3816 C CA . LEU A 1 279 ? -39.029 -5.696 -25.690 1.00 82.53 264 LEU A CA 1
ATOM 3817 C C . LEU A 1 279 ? -40.202 -6.450 -25.080 1.00 89.93 264 LEU A C 1
ATOM 3818 O O . LEU A 1 279 ? -40.714 -6.067 -24.027 1.00 87.67 264 LEU A O 1
ATOM 3834 N N . ASN A 1 280 ? -40.623 -7.516 -25.754 1.00 98.41 265 ASN A N 1
ATOM 3835 C CA . ASN A 1 280 ? -41.752 -8.326 -25.311 1.00 102.34 265 ASN A CA 1
ATOM 3836 C C . ASN A 1 280 ? -43.024 -7.495 -25.153 1.00 102.69 265 ASN A C 1
ATOM 3837 O O . ASN A 1 280 ? -43.689 -7.550 -24.118 1.00 104.13 265 ASN A O 1
ATOM 3848 N N . ASP A 1 281 ? -43.346 -6.725 -26.189 1.00 106.36 266 ASP A N 1
ATOM 3849 C CA . ASP A 1 281 ? -44.574 -5.932 -26.233 1.00 110.68 266 ASP A CA 1
ATOM 3850 C C . ASP A 1 281 ? -44.694 -4.956 -25.062 1.00 108.70 266 ASP A C 1
ATOM 3851 O O . ASP A 1 281 ? -45.798 -4.667 -24.597 1.00 106.79 266 ASP A O 1
ATOM 3860 N N . LYS A 1 282 ? -43.556 -4.453 -24.592 1.00 99.69 267 LYS A N 1
ATOM 3861 C CA . LYS A 1 282 ? -43.534 -3.451 -23.529 1.00 92.30 267 LYS A CA 1
ATOM 3862 C C . LYS A 1 282 ? -42.548 -2.341 -23.872 1.00 84.50 267 LYS A C 1
ATOM 3863 O O . LYS A 1 282 ? -41.369 -2.600 -24.117 1.00 82.21 267 LYS A O 1
ATOM 3882 N N . LYS A 1 283 ? -43.037 -1.105 -23.889 1.00 71.06 268 LYS A N 1
ATOM 3883 C CA . LYS A 1 283 ? -42.208 0.038 -24.253 1.00 68.17 268 LYS A CA 1
ATOM 3884 C C . LYS A 1 283 ? -41.317 0.458 -23.089 1.00 65.42 268 LYS A C 1
ATOM 3885 O O . LYS A 1 283 ? -41.805 0.914 -22.054 1.00 65.98 268 LYS A O 1
ATOM 3904 N N . LEU A 1 284 ? -40.010 0.294 -23.272 1.00 52.95 269 LEU A N 1
ATOM 3905 C CA . LEU A 1 284 ? -39.024 0.660 -22.261 1.00 49.41 269 LEU A CA 1
ATOM 3906 C C . LEU A 1 284 ? -38.156 1.811 -22.749 1.00 46.31 269 LEU A C 1
ATOM 3907 O O . LEU A 1 284 ? -37.995 2.005 -23.954 1.00 46.80 269 LEU A O 1
ATOM 3923 N N . SER A 1 285 ? -37.596 2.565 -21.807 1.00 46.55 270 SER A N 1
ATOM 3924 C CA . SER A 1 285 ? -36.703 3.671 -22.134 1.00 43.99 270 SER A CA 1
ATOM 3925 C C . SER A 1 285 ? -35.246 3.264 -21.964 1.00 41.23 270 SER A C 1
ATOM 3926 O O . SER A 1 285 ? -34.855 2.751 -20.914 1.00 40.85 270 SER A O 1
ATOM 3934 N N . ILE A 1 286 ? -34.452 3.492 -23.006 1.00 41.32 271 ILE A N 1
ATOM 3935 C CA . ILE A 1 286 ? -33.010 3.280 -22.946 1.00 38.94 271 ILE A CA 1
ATOM 3936 C C . ILE A 1 286 ? -32.289 4.623 -22.934 1.00 37.30 271 ILE A C 1
ATOM 3937 O O . ILE A 1 286 ? -31.144 4.725 -23.371 1.00 35.88 271 ILE A O 1
ATOM 3953 N N . SER A 1 287 ? -32.968 5.653 -22.437 1.00 35.12 272 SER A N 1
ATOM 3954 C CA . SER A 1 287 ? -32.419 7.005 -22.445 1.00 34.11 272 SER A CA 1
ATOM 3955 C C . SER A 1 287 ? -31.156 7.082 -21.593 1.00 32.14 272 SER A C 1
ATOM 3956 O O . SER A 1 287 ? -30.117 7.565 -22.046 1.00 33.52 272 SER A O 1
ATOM 3964 N N . ALA A 1 288 ? -31.251 6.600 -20.358 1.00 30.29 273 ALA A N 1
ATOM 3965 C CA . ALA A 1 288 ? -30.116 6.604 -19.444 1.00 28.65 273 ALA A CA 1
ATOM 3966 C C . ALA A 1 288 ? -28.968 5.759 -19.986 1.00 28.40 273 ALA A C 1
ATOM 3967 O O . ALA A 1 288 ? -27.802 6.128 -19.850 1.00 27.45 273 ALA A O 1
ATOM 3974 N N . HIS A 1 289 ? -29.297 4.628 -20.602 1.00 33.73 274 HIS A N 1
ATOM 3975 C CA . HIS A 1 289 ? -28.279 3.757 -21.179 1.00 34.21 274 HIS A CA 1
ATOM 3976 C C . HIS A 1 289 ? -27.568 4.450 -22.337 1.00 33.51 274 HIS A C 1
ATOM 3977 O O . HIS A 1 289 ? -26.365 4.275 -22.531 1.00 33.35 274 HIS A O 1
ATOM 3991 N N . LYS A 1 290 ? -28.314 5.239 -23.103 1.00 38.35 275 LYS A N 1
ATOM 3992 C CA . LYS A 1 290 ? -27.727 6.022 -24.183 1.00 33.90 275 LYS A CA 1
ATOM 3993 C C . LYS A 1 290 ? -26.881 7.157 -23.616 1.00 33.14 275 LYS A C 1
ATOM 3994 O O . LYS A 1 290 ? -25.863 7.528 -24.200 1.00 34.44 275 LYS A O 1
ATOM 4013 N N . LYS A 1 291 ? -27.293 7.703 -22.474 1.00 35.76 276 LYS A N 1
ATOM 4014 C CA . LYS A 1 291 ? -26.546 8.790 -21.847 1.00 33.59 276 LYS A CA 1
ATOM 4015 C C . LYS A 1 291 ? -25.181 8.305 -21.367 1.00 31.01 276 LYS A C 1
ATOM 4016 O O . LYS A 1 291 ? -24.194 9.036 -21.451 1.00 34.70 276 LYS A O 1
ATOM 4035 N N . ARG A 1 292 ? -25.130 7.076 -20.860 1.00 34.49 277 ARG A N 1
ATOM 4036 C CA . ARG A 1 292 ? -23.864 6.473 -20.456 1.00 35.09 277 ARG A CA 1
ATOM 4037 C C . ARG A 1 292 ? -22.900 6.453 -21.636 1.00 36.18 277 ARG A C 1
ATOM 4038 O O . ARG A 1 292 ? -21.719 6.774 -21.494 1.00 36.16 277 ARG A O 1
ATOM 4059 N N . ILE A 1 293 ? -23.418 6.070 -22.799 1.00 29.78 278 ILE A N 1
ATOM 4060 C CA . ILE A 1 293 ? -22.612 5.982 -24.010 1.00 32.56 278 ILE A CA 1
ATOM 4061 C C . ILE A 1 293 ? -22.086 7.359 -24.409 1.00 32.71 278 ILE A C 1
ATOM 4062 O O . ILE A 1 293 ? -20.920 7.504 -24.775 1.00 34.06 278 ILE A O 1
ATOM 4078 N N . ALA A 1 294 ? -22.951 8.364 -24.336 1.00 33.45 279 ALA A N 1
ATOM 4079 C CA . ALA A 1 294 ? -22.554 9.734 -24.636 1.00 36.48 279 ALA A CA 1
ATOM 4080 C C . ALA A 1 294 ? -21.442 10.181 -23.696 1.00 35.14 279 ALA A C 1
ATOM 4081 O O . ALA A 1 294 ? -20.424 10.723 -24.129 1.00 39.47 279 ALA A O 1
ATOM 4088 N N . GLU A 1 295 ? -21.651 9.941 -22.406 1.00 38.19 280 GLU A N 1
ATOM 4089 C CA . GLU A 1 295 ? -20.690 10.314 -21.377 1.00 34.53 280 GLU A CA 1
ATOM 4090 C C . GLU A 1 295 ? -19.331 9.654 -21.603 1.00 36.28 280 GLU A C 1
ATOM 4091 O O . GLU A 1 295 ? -18.292 10.304 -21.487 1.00 36.99 280 GLU A O 1
ATOM 4103 N N . TYR A 1 296 ? -19.342 8.365 -21.930 1.00 33.49 281 TYR A N 1
ATOM 4104 C CA . TYR A 1 296 ? -18.104 7.634 -22.188 1.00 35.41 281 TYR A CA 1
ATOM 4105 C C . TYR A 1 296 ? -17.402 8.158 -23.438 1.00 37.56 281 TYR A C 1
ATOM 4106 O O . TYR A 1 296 ? -16.187 8.359 -23.439 1.00 39.66 281 TYR A O 1
ATOM 4124 N N . LYS A 1 297 ? -18.171 8.368 -24.502 1.00 34.87 282 LYS A N 1
ATOM 4125 C CA . LYS A 1 297 ? -17.612 8.827 -25.769 1.00 37.82 282 LYS A CA 1
ATOM 4126 C C . LYS A 1 297 ? -16.937 10.187 -25.623 1.00 39.38 282 LYS A C 1
ATOM 4127 O O . LYS A 1 297 ? -15.952 10.473 -26.303 1.00 44.68 282 LYS A O 1
ATOM 4146 N N . SER A 1 298 ? -17.467 11.021 -24.734 1.00 45.84 283 SER A N 1
ATOM 4147 C CA . SER A 1 298 ? -16.911 12.353 -24.514 1.00 44.38 283 SER A CA 1
ATOM 4148 C C . SER A 1 298 ? -15.493 12.276 -23.955 1.00 44.44 283 SER A C 1
ATOM 4149 O O . SER A 1 298 ? -14.664 13.143 -24.229 1.00 46.57 283 SER A O 1
ATOM 4157 N N . LEU A 1 299 ? -15.217 11.238 -23.171 1.00 46.89 284 LEU A N 1
ATOM 4158 C CA . LEU A 1 299 ? -13.885 11.043 -22.608 1.00 51.75 284 LEU A CA 1
ATOM 4159 C C . LEU A 1 299 ? -12.879 10.693 -23.701 1.00 57.29 284 LEU A C 1
ATOM 4160 O O . LEU A 1 299 ? -11.687 10.975 -23.573 1.00 59.47 284 LEU A O 1
ATOM 4176 N N . LEU A 1 300 ? -13.367 10.080 -24.774 1.00 49.83 285 LEU A N 1
ATOM 4177 C CA . LEU A 1 300 ? -12.515 9.696 -25.893 1.00 53.01 285 LEU A CA 1
ATOM 4178 C C . LEU A 1 300 ? -12.228 10.880 -26.813 1.00 57.09 285 LEU A C 1
ATOM 4179 O O . LEU A 1 300 ? -11.178 10.932 -27.451 1.00 61.78 285 LEU A O 1
ATOM 4195 N N . LYS A 1 301 ? -13.160 11.826 -26.880 1.00 76.52 286 LYS A N 1
ATOM 4196 C CA . LYS A 1 301 ? -12.998 12.994 -27.740 1.00 77.72 286 LYS A CA 1
ATOM 4197 C C . LYS A 1 301 ? -11.849 13.877 -27.252 1.00 79.87 286 LYS A C 1
ATOM 4198 O O . LYS A 1 301 ? -11.782 14.205 -26.067 1.00 78.36 286 LYS A O 1
ATOM 4217 N N . PRO A 1 302 ? -10.939 14.265 -28.163 1.00 74.21 287 PRO A N 1
ATOM 4218 C CA . PRO A 1 302 ? -9.806 15.105 -27.757 1.00 75.16 287 PRO A CA 1
ATOM 4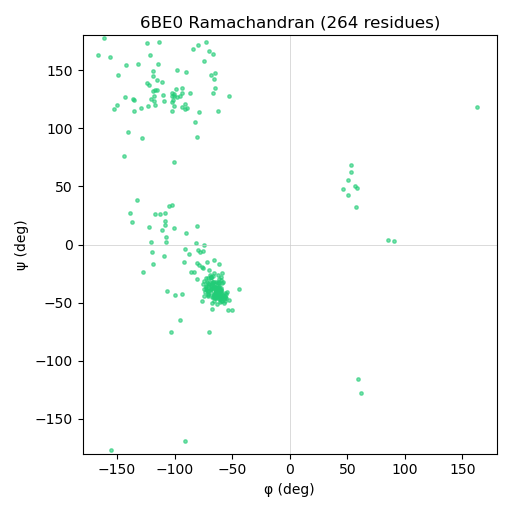219 C C . PRO A 1 302 ? -10.220 16.540 -27.447 1.00 76.88 287 PRO A C 1
ATOM 4220 O O . PRO A 1 302 ? -9.842 17.055 -26.395 1.00 79.89 287 PRO A O 1
#

Sequence (266 aa):
ELNTEALTRIVERLESEIIDGSWIHISYEETDLEMMPFLVAQANKKYPELNLKFVMSVHELVSSIKETRMEGVESARFLVNMGSSGIHISVVDFRVMDGKTSVILFEPAACSAFGPALALRTKAALEREQLPDCYFAMVELDIQRSSSECGIFSLALAKKLQLEFMNLVKIHEDNICERLCGEEPFLPSDKADRYLPVSFYKHTQGAQRLNEYVEANPAAGSSIVNKKNETLYERFDNNAVMLNDKKLSISAHKKRIAEYKSLLKP

InterPro domains:
  IPR005083 Serine/Threonine acetyltransferase YopJ-like [PF03421] (43-296)

B-factor: mean 50.83, std 17.96, range [20.95, 140.16]

Nearest PDB structures (foldseek):
  6be0-assembly1_A  TM=1.004E+00  e=1.928E-52  Salmonella enterica subsp. enterica serovar Typhimurium str. ST4/74
  5w40-assembly2_B  TM=7.825E-01  e=2.554E-16  Ralstonia solanacearum
  5w3t-assembly3_C  TM=7.872E-01  e=3.404E-16  Ralstonia solanacearum
  5w3y-assembly1_A  TM=7.780E-01  e=8.539E-16  Ralstonia solanacearum
  5w40-assembly1_A  TM=7.754E-01  e=8.062E-16  Ralstonia solanacearum

Solvent-accessible surface area: 13170 Å² total; per-residue (Å²): 194,50,86,71,122,26,2,72,150,33,10,104,110,8,61,44,18,27,151,97,12,27,8,83,142,51,81,8,41,95,31,1,32,106,13,0,68,57,1,10,62,43,2,44,184,136,63,110,126,0,64,5,132,35,3,105,42,32,132,68,2,4,41,26,1,75,92,18,80,131,123,52,47,108,21,5,0,0,0,0,12,42,26,119,124,40,33,71,0,0,0,0,0,0,5,36,35,135,64,74,1,0,1,0,2,2,14,1,27,55,11,103,81,148,0,55,53,76,4,110,154,9,93,35,13,7,104,174,36,148,19,76,81,34,52,32,4,4,0,18,1,32,2,16,120,26,82,2,1,6,0,2,4,0,0,5,7,0,22,42,0,28,90,29,68,146,86,0,41,128,2,1,79,7,8,10,61,126,139,7,25,63,185,85,66,24,0,32,20,81,59,0,3,160,42,4,20,31,22,6,2,35,22,2,18,18,45,114,3,2,54,77,1,20,140,44,43,116,74,2,12,92,35,97,22,38,205,167,114,19,23,1,80,92,30,12,81,94,13,27,42,113,52,138,136,144,108,58,9,12,4,0,7,83,47,2,14,50,9,0,82,42,31,57,144,183

Foldseek 3Di:
DDPLVVLVVVLVVLVVCVVVVVNQVDACQVVLVVCVVVLQVVLCVVPVLLAEEEEEELLRVLVVLVVCVVVVHAWYKYFYQHDDVDGATWMWTWGQDDNAIEIEIEFAAAQVPPNLVVLVVSVVSNCVSPDPLYFYAYEYARQDDGDHLNSLLRSQVSSVCVVCVVLQPVQRVCRSVVNQQNPHRHHYNLSVLLRDDLLSNLQRWDPVSVVSSCVSVVCQQCDQNDPVRAGSVRSQQVQWDD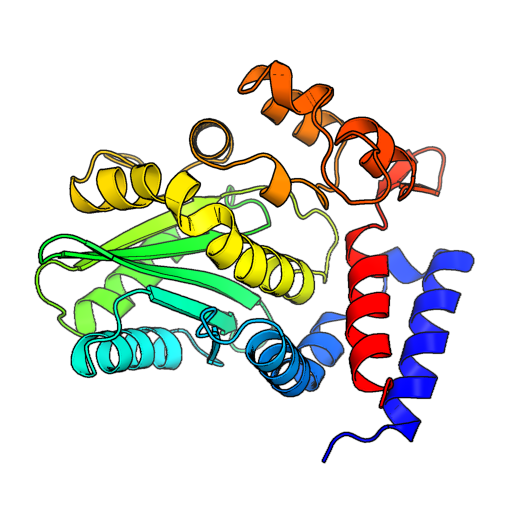DPNDITGCPSSVSVSVSSVVSSDD

Organism: Salmonella typhimurium (strain 4/74) (NCBI:txid909946)

Radius of gyration: 18.19 Å; Cα contacts (8 Å, |Δi|>4): 414; chains: 1; bounding box: 46×42×45 Å